Protein AF-A0A9D6WU35-F1 (afdb_monomer)

Radius of gyration: 23.77 Å; Cα contacts (8 Å, |Δi|>4): 483; chains: 1; bounding box: 67×70×57 Å

Nearest PDB structures (foldseek):
  4o6g-assembly1_A  TM=2.630E-01  e=1.517E+00  Mycobacterium tuberculosis
  7lt2-assembly1_A  TM=1.635E-01  e=9.044E+00  Tribolium castaneum

Secondary structure (DSSP, 8-state):
-PPPPPP--PBPTTT-PBPEEEEEEBTTSSEEEEEEETTTTEEEEETTHHHHB-HHHHHHHHHHHHTTTTSPP-S---SSPBPTTT-PBPEEEEEEETTEEEEEEE-TTSSEEEEEHHHHHHHTT-EEEPPHHHHHHHHHTTPPEEPTTT--EE-TTGGGT-SB-TTT--B-EEE-HHHHHHHHHHS-GGGPPPPPP--PPP-EE-TTT--EE-TTT-SB-TTT-PBP--SSSGGGHHHHHHHHHHHHHHHHSPPPPP---PPPPPGGGSHHHHHHHHT---

pLDDT: mean 83.95, std 11.59, range [32.84, 95.88]

Solvent-accessible surface area (backbone atoms only — not comparable to full-atom values): 16068 Å² total; per-residue (Å²): 134,82,76,77,79,79,78,84,74,38,40,34,58,72,75,58,48,73,27,48,75,40,84,30,41,19,24,83,72,48,75,33,67,34,37,34,29,75,62,56,42,35,38,42,28,44,69,69,35,77,80,36,49,12,22,65,19,48,44,56,47,52,52,56,66,27,53,66,53,85,48,71,47,44,74,78,79,61,98,70,42,36,30,64,84,78,58,47,68,41,42,81,43,68,46,80,36,95,83,45,75,42,66,39,32,32,31,87,88,58,65,28,37,46,27,31,56,39,35,57,37,32,74,73,51,26,42,37,75,62,49,73,71,54,36,49,50,35,40,77,66,69,51,71,34,34,37,47,51,48,34,39,74,49,53,60,81,57,41,65,78,48,67,40,37,92,87,76,65,39,60,46,49,31,49,35,48,33,50,42,53,51,52,44,47,71,31,13,66,59,68,40,78,56,61,80,76,93,74,76,71,55,85,37,64,35,92,85,80,56,52,75,41,38,50,60,79,39,66,44,38,93,88,78,62,48,72,60,74,39,52,39,66,56,66,40,49,69,61,45,55,51,50,49,51,52,53,52,51,38,64,77,52,64,68,76,76,75,71,74,75,74,74,80,84,50,76,72,72,36,71,64,44,50,49,54,48,70,76,53,74,133

Sequence (282 aa):
MSAPPAEDVRACPQCRASMAQLRLRAHNGRTVLVDHCAACRLAWFDMLESVQLAGLGWVELLREMSRDETLPPGASRPAALGCPVCAAPLKTVHNRTRWGRFPMQECPAGHGHLHSDAGLLAERGLVRPLLPPERSALRSQRRVLHCLGCGAAVEAETRAEAEACAWCATPLLVVDLPRLGHALRQRGVAGEPMPPADGVPLRWPCHACGATLDPTRSAACPQCGAGILAPSLGDLKPLLDAAEHELRAAANHPPRPKRAALPPRTWRDTHLARLLRWLRPE

Structure (mmCIF, N/CA/C/O backbone):
data_AF-A0A9D6WU35-F1
#
_entry.id   AF-A0A9D6WU35-F1
#
loop_
_atom_site.group_PDB
_atom_site.id
_atom_site.type_symbol
_atom_site.label_atom_id
_atom_site.label_alt_id
_atom_site.label_comp_id
_atom_site.label_asym_id
_atom_site.label_entity_id
_atom_site.label_seq_id
_atom_site.pdbx_PDB_ins_code
_atom_site.Cartn_x
_atom_site.Cartn_y
_atom_site.Cartn_z
_atom_site.occupancy
_atom_site.B_iso_or_equiv
_atom_site.auth_seq_id
_atom_site.auth_comp_id
_atom_site.auth_asym_id
_atom_site.auth_atom_id
_atom_site.pdbx_PDB_model_num
ATOM 1 N N . MET A 1 1 ? -14.593 -16.538 -34.144 1.00 36.78 1 MET A N 1
ATOM 2 C CA . MET A 1 1 ? -14.322 -16.226 -32.725 1.00 36.78 1 MET A CA 1
ATOM 3 C C . MET A 1 1 ? -12.816 -16.113 -32.583 1.00 36.78 1 MET A C 1
ATOM 5 O O . MET A 1 1 ? -12.149 -17.134 -32.514 1.00 36.78 1 MET A O 1
ATOM 9 N N . SER A 1 2 ? -12.275 -14.902 -32.706 1.00 33.00 2 SER A N 1
ATOM 10 C CA . SER A 1 2 ? -10.828 -14.682 -32.632 1.00 33.00 2 SER A CA 1
ATOM 11 C C . SER A 1 2 ? -10.358 -14.903 -31.198 1.00 33.00 2 SER A C 1
ATOM 13 O O . SER A 1 2 ? -10.975 -14.380 -30.270 1.00 33.00 2 SER A O 1
ATOM 15 N N . ALA A 1 3 ? -9.304 -15.700 -31.028 1.00 32.84 3 ALA A N 1
ATOM 16 C CA . ALA A 1 3 ? -8.63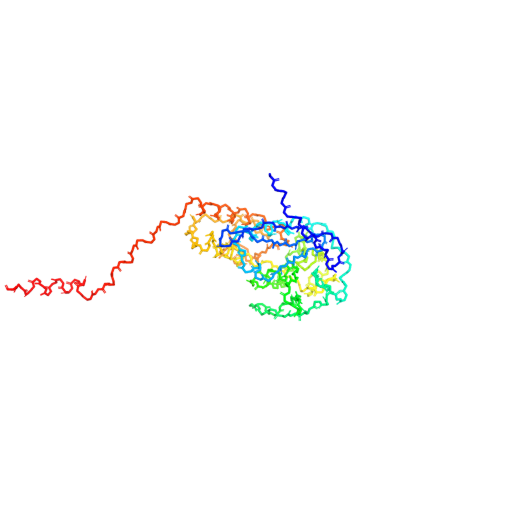1 -15.867 -29.748 1.00 32.84 3 ALA A CA 1
ATOM 17 C C . ALA A 1 3 ? -8.206 -14.489 -29.201 1.00 32.84 3 ALA A C 1
ATOM 19 O O . ALA A 1 3 ? -7.823 -13.624 -29.998 1.00 32.84 3 ALA A O 1
ATOM 20 N N . PRO A 1 4 ? -8.291 -14.251 -27.878 1.00 42.72 4 PRO A N 1
ATOM 21 C CA . PRO A 1 4 ? -7.722 -13.042 -27.295 1.00 42.72 4 PRO A CA 1
ATOM 22 C C . PRO A 1 4 ? -6.222 -12.975 -27.643 1.00 42.72 4 PRO A C 1
ATOM 24 O O . PRO A 1 4 ? -5.584 -14.027 -27.738 1.00 42.72 4 PRO A O 1
ATOM 27 N N . PRO A 1 5 ? -5.656 -11.777 -27.888 1.00 44.16 5 PRO A N 1
ATOM 28 C CA . PRO A 1 5 ? -4.226 -11.646 -28.149 1.00 44.16 5 PRO A CA 1
ATOM 29 C C . PRO A 1 5 ? -3.448 -12.264 -26.983 1.00 44.16 5 PRO A C 1
ATOM 31 O O . PRO A 1 5 ? -3.831 -12.077 -25.829 1.00 44.16 5 PRO A O 1
ATOM 34 N N . ALA A 1 6 ? -2.403 -13.033 -27.302 1.00 49.81 6 ALA A N 1
ATOM 35 C CA . ALA A 1 6 ? -1.550 -13.674 -26.311 1.00 49.81 6 ALA A CA 1
ATOM 36 C C . ALA A 1 6 ? -1.060 -12.620 -25.309 1.00 49.81 6 ALA A C 1
ATOM 38 O O . ALA A 1 6 ? -0.473 -11.614 -25.708 1.00 49.81 6 ALA A O 1
ATOM 39 N N . GLU A 1 7 ? -1.366 -12.826 -24.028 1.00 59.56 7 GLU A N 1
ATOM 40 C CA . GLU A 1 7 ? -0.874 -11.979 -22.947 1.00 59.56 7 GLU A CA 1
ATOM 41 C C . GLU A 1 7 ? 0.658 -12.016 -22.985 1.00 59.56 7 GLU A C 1
ATOM 43 O O . GLU A 1 7 ? 1.260 -13.089 -22.946 1.00 59.56 7 GLU A O 1
ATOM 48 N N . ASP A 1 8 ? 1.290 -10.852 -23.131 1.00 74.44 8 ASP A N 1
ATOM 49 C CA . ASP A 1 8 ? 2.746 -10.733 -23.157 1.00 74.44 8 ASP A CA 1
ATOM 50 C C . ASP A 1 8 ? 3.263 -10.929 -21.725 1.00 74.44 8 ASP A C 1
ATOM 52 O O . ASP A 1 8 ? 3.334 -9.994 -20.925 1.00 74.44 8 ASP A O 1
ATOM 56 N N . VAL A 1 9 ? 3.487 -12.192 -21.352 1.00 85.81 9 VAL A N 1
ATOM 57 C CA . VAL A 1 9 ? 3.826 -12.585 -19.982 1.00 85.81 9 VAL A CA 1
ATOM 58 C C . VAL A 1 9 ? 5.213 -12.059 -19.629 1.00 85.81 9 VAL A C 1
ATOM 60 O O . VAL A 1 9 ? 6.238 -12.571 -20.082 1.00 85.81 9 VAL A O 1
ATOM 63 N N . ARG A 1 10 ? 5.255 -11.056 -18.754 1.00 93.06 10 ARG A N 1
ATOM 64 C CA . ARG A 1 10 ? 6.503 -10.449 -18.281 1.00 93.06 10 ARG A CA 1
ATOM 65 C C . ARG A 1 10 ? 7.116 -11.258 -17.143 1.00 93.06 10 ARG A C 1
ATOM 67 O O . ARG A 1 10 ? 6.426 -11.692 -16.223 1.00 93.06 10 ARG A O 1
ATOM 74 N N . ALA A 1 11 ? 8.437 -11.414 -17.166 1.00 94.25 11 ALA A N 1
ATOM 75 C CA . ALA A 1 11 ? 9.181 -12.017 -16.064 1.00 94.25 11 ALA A CA 1
ATOM 76 C C . ALA A 1 11 ? 9.470 -10.979 -14.968 1.00 94.25 11 ALA A C 1
ATOM 78 O O . ALA A 1 11 ? 9.913 -9.863 -15.248 1.00 94.25 11 ALA A O 1
ATOM 79 N N . CYS A 1 12 ? 9.280 -11.364 -13.707 1.00 93.62 12 CYS A N 1
ATOM 80 C CA . CYS A 1 12 ? 9.599 -10.532 -12.556 1.00 93.62 12 CYS A CA 1
ATOM 81 C C . CYS A 1 12 ? 11.098 -10.178 -12.550 1.00 93.62 12 CYS A C 1
ATOM 83 O O . CYS A 1 12 ? 11.939 -11.085 -12.564 1.00 93.62 12 CYS A O 1
ATOM 85 N N . PRO A 1 13 ? 11.475 -8.889 -12.455 1.00 92.69 13 PRO A N 1
ATOM 86 C CA . PRO A 1 13 ? 12.878 -8.476 -12.405 1.00 92.69 13 PRO A CA 1
ATOM 87 C C . PRO A 1 13 ? 13.682 -9.059 -11.238 1.00 92.69 13 PRO A C 1
ATOM 89 O O . PRO A 1 13 ? 14.908 -9.099 -11.312 1.00 92.69 13 PRO A O 1
ATOM 92 N N . GLN A 1 14 ? 13.007 -9.489 -10.166 1.00 90.94 14 GLN A N 1
ATOM 93 C CA . GLN A 1 14 ? 13.639 -10.010 -8.955 1.00 90.94 14 GLN A CA 1
ATOM 94 C C . GLN A 1 14 ? 13.737 -11.540 -8.943 1.00 90.94 14 GLN A C 1
ATOM 96 O O . GLN A 1 14 ? 14.831 -12.065 -8.763 1.00 90.94 14 GLN A O 1
ATOM 101 N N . CYS A 1 15 ? 12.632 -12.265 -9.145 1.00 90.88 15 CYS A N 1
ATOM 102 C CA . CYS A 1 15 ? 12.624 -13.734 -9.061 1.00 90.88 15 CYS A CA 1
ATOM 103 C C . CYS A 1 15 ? 12.560 -14.455 -10.413 1.00 90.88 15 CYS A C 1
ATOM 105 O O . CYS A 1 15 ? 12.607 -15.680 -10.436 1.00 90.88 15 CYS A O 1
ATOM 107 N N . ARG A 1 16 ? 12.433 -13.725 -11.529 1.00 91.44 16 ARG A N 1
ATOM 108 C CA . ARG A 1 16 ? 12.268 -14.255 -12.898 1.00 91.44 16 ARG A CA 1
ATOM 109 C C . ARG A 1 16 ? 11.002 -15.081 -13.154 1.00 91.44 16 ARG A C 1
ATOM 111 O O . ARG A 1 16 ? 10.774 -15.454 -14.299 1.00 91.44 16 ARG A O 1
ATOM 118 N N . ALA A 1 17 ? 10.163 -15.322 -12.146 1.00 91.50 17 ALA A N 1
ATOM 119 C CA . ALA A 1 17 ? 8.856 -15.941 -12.340 1.00 91.50 17 ALA A CA 1
ATOM 120 C C . ALA A 1 17 ? 7.944 -15.048 -13.194 1.00 91.50 17 ALA A C 1
ATOM 122 O O . ALA A 1 17 ? 8.084 -13.823 -13.191 1.00 91.50 17 ALA A O 1
ATOM 123 N N . SER A 1 18 ? 6.999 -15.660 -13.901 1.00 94.06 18 SER A N 1
ATOM 124 C CA . SER A 1 18 ? 5.957 -14.948 -14.639 1.00 94.06 18 SER A CA 1
ATOM 125 C C . SER A 1 18 ? 5.126 -14.068 -13.705 1.00 94.06 18 SER A C 1
ATOM 127 O O . SER A 1 18 ? 4.688 -14.518 -12.646 1.00 94.06 18 SER A O 1
ATOM 129 N N . MET A 1 19 ? 4.914 -12.814 -14.094 1.00 94.38 19 MET A N 1
ATOM 130 C CA . MET A 1 19 ? 4.022 -11.896 -13.392 1.00 94.38 19 MET A CA 1
ATOM 131 C C . MET A 1 19 ? 2.582 -12.105 -13.862 1.00 94.38 19 MET A C 1
ATOM 133 O O . MET A 1 19 ? 2.334 -12.327 -15.046 1.00 94.38 19 MET A O 1
ATOM 137 N N . ALA A 1 20 ? 1.636 -12.035 -12.929 1.00 94.00 20 ALA A N 1
ATOM 138 C CA . ALA A 1 20 ? 0.217 -12.101 -13.238 1.00 94.00 20 ALA A CA 1
ATOM 139 C C . ALA A 1 20 ? -0.252 -10.754 -13.794 1.00 94.00 20 ALA A C 1
ATOM 141 O O . ALA A 1 20 ? -0.020 -9.720 -13.168 1.00 94.00 20 ALA A O 1
ATOM 142 N N . GLN A 1 21 ? -0.945 -10.762 -14.931 1.00 94.50 21 GLN A N 1
ATOM 143 C CA . GLN A 1 21 ? -1.524 -9.550 -15.497 1.00 94.50 21 GLN A CA 1
ATOM 144 C C . GLN A 1 21 ? -2.892 -9.267 -14.865 1.00 94.50 21 GLN A C 1
ATOM 146 O O . GLN A 1 21 ? -3.888 -9.944 -15.119 1.00 94.50 21 GLN A O 1
ATOM 151 N N . LEU A 1 22 ? -2.950 -8.236 -14.030 1.00 95.00 22 LEU A N 1
ATOM 152 C CA . LEU A 1 22 ? -4.166 -7.780 -13.375 1.00 95.00 22 LEU A CA 1
ATOM 153 C C . LEU A 1 22 ? -4.951 -6.868 -14.311 1.00 95.00 22 LEU A C 1
ATOM 155 O O . LEU A 1 22 ? -4.443 -5.859 -14.794 1.00 95.00 22 LEU A O 1
ATOM 159 N N . ARG A 1 23 ? -6.224 -7.197 -14.531 1.00 95.12 23 ARG A N 1
ATOM 160 C CA . ARG A 1 23 ? -7.154 -6.390 -15.328 1.00 95.12 23 ARG A CA 1
ATOM 161 C C . ARG A 1 23 ? -7.955 -5.486 -14.401 1.00 95.12 23 ARG A C 1
ATOM 163 O O . ARG A 1 23 ? -8.976 -5.901 -13.861 1.00 95.12 23 ARG A O 1
ATOM 170 N N . LEU A 1 24 ? -7.484 -4.260 -14.218 1.00 94.38 24 LEU A N 1
ATOM 171 C CA . LEU A 1 24 ? -8.011 -3.318 -13.234 1.00 94.38 24 LEU A CA 1
ATOM 172 C C . LEU A 1 24 ? -8.858 -2.228 -13.886 1.00 94.38 24 LEU A C 1
ATOM 174 O O . LEU A 1 24 ? -8.669 -1.856 -15.046 1.00 94.38 24 LEU A O 1
ATOM 178 N N . ARG A 1 25 ? -9.806 -1.674 -13.132 1.00 91.62 25 ARG A N 1
ATOM 179 C CA . ARG A 1 25 ? -10.677 -0.597 -13.629 1.00 91.62 25 ARG A CA 1
ATOM 180 C C . ARG A 1 25 ? -9.936 0.734 -13.735 1.00 91.62 25 ARG A C 1
ATOM 182 O O . ARG A 1 25 ? -9.360 1.213 -12.756 1.00 91.62 25 ARG A O 1
ATOM 189 N N . ALA A 1 26 ? -10.043 1.382 -14.891 1.00 89.75 26 ALA A N 1
ATOM 190 C CA . ALA A 1 26 ? -9.564 2.740 -15.107 1.00 89.75 26 ALA A CA 1
ATOM 191 C C . ALA A 1 26 ? -10.680 3.784 -14.918 1.00 89.75 26 ALA A C 1
ATOM 193 O O . ALA A 1 26 ? -11.871 3.498 -15.061 1.00 89.75 26 ALA A O 1
ATOM 194 N N . HIS A 1 27 ? -10.298 5.028 -14.622 1.00 84.56 27 HIS A N 1
ATOM 195 C CA . HIS A 1 27 ? -11.231 6.147 -14.431 1.00 84.56 27 HIS A CA 1
ATOM 196 C C . HIS A 1 27 ? -11.877 6.634 -15.733 1.00 84.56 27 HIS A C 1
ATOM 198 O O . HIS A 1 27 ? -12.757 7.473 -15.689 1.00 84.56 27 HIS A O 1
ATOM 204 N N . ASN A 1 28 ? -11.474 6.132 -16.895 1.00 83.12 28 ASN A N 1
ATOM 205 C CA . ASN A 1 28 ? -12.094 6.442 -18.187 1.00 83.12 28 ASN A CA 1
ATOM 206 C C . ASN A 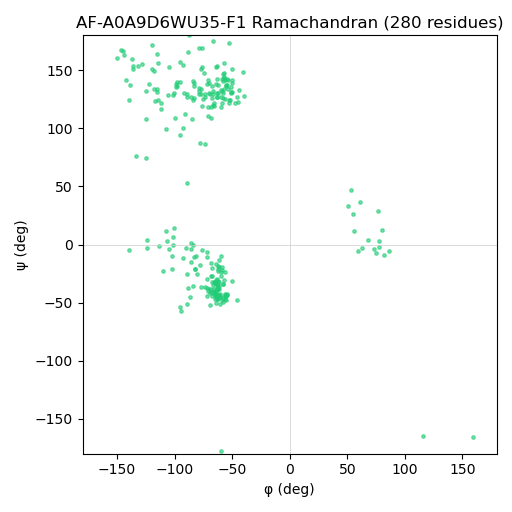1 28 ? -13.049 5.325 -18.659 1.00 83.12 28 ASN A C 1
ATOM 208 O O . ASN A 1 28 ? -13.399 5.266 -19.835 1.00 83.12 28 ASN A O 1
ATOM 212 N N . GLY A 1 29 ? -13.418 4.396 -17.767 1.00 80.94 29 GLY A N 1
ATOM 213 C CA . GLY A 1 29 ? -14.274 3.247 -18.079 1.00 80.94 29 GLY A CA 1
ATOM 214 C C . GLY A 1 29 ? -13.566 2.101 -18.811 1.00 80.94 29 GLY A C 1
ATOM 215 O O . GLY A 1 29 ? -14.187 1.071 -19.062 1.00 80.94 29 GLY A O 1
ATOM 216 N N . ARG A 1 30 ? -12.275 2.247 -19.137 1.00 88.19 30 ARG A N 1
ATOM 217 C CA . ARG A 1 30 ? -11.459 1.188 -19.744 1.00 88.19 30 ARG A CA 1
ATOM 218 C C . ARG A 1 30 ? -10.827 0.292 -18.674 1.00 88.19 30 ARG A C 1
ATOM 220 O O . ARG A 1 30 ? -10.997 0.488 -17.470 1.00 88.19 30 ARG A O 1
ATOM 227 N N . THR A 1 31 ? -10.073 -0.695 -19.139 1.00 90.81 31 THR A N 1
ATOM 228 C CA . THR A 1 31 ? -9.207 -1.535 -18.311 1.00 90.81 31 THR A CA 1
ATOM 229 C C . THR A 1 31 ? -7.773 -1.023 -18.387 1.00 90.81 31 THR A C 1
ATOM 231 O O . THR A 1 31 ? -7.293 -0.707 -19.475 1.00 90.81 31 THR A O 1
ATOM 234 N N . VAL A 1 32 ? -7.110 -0.973 -17.237 1.00 91.94 32 VAL A N 1
ATOM 235 C CA . VAL A 1 32 ? -5.657 -0.867 -17.095 1.00 91.94 32 VAL A CA 1
ATOM 236 C C . VAL A 1 32 ? -5.112 -2.263 -16.820 1.00 91.94 32 VAL A C 1
ATOM 238 O O . VAL A 1 32 ? -5.721 -3.020 -16.061 1.00 91.94 32 VAL A O 1
ATOM 241 N N . LEU A 1 33 ? -3.997 -2.607 -17.455 1.00 93.56 33 LEU A N 1
ATOM 242 C CA . LEU A 1 33 ? -3.270 -3.836 -17.174 1.00 93.56 33 LEU A CA 1
ATOM 243 C C . LEU A 1 33 ? -2.165 -3.495 -16.175 1.00 93.56 33 LEU A C 1
ATOM 245 O O . LEU A 1 33 ? -1.603 -2.414 -16.234 1.00 93.56 33 LEU A O 1
ATOM 249 N N . VAL A 1 34 ? -1.918 -4.351 -15.192 1.00 95.00 34 VAL A N 1
ATOM 250 C CA . VAL A 1 34 ? -0.804 -4.178 -14.249 1.00 95.00 34 VAL A CA 1
ATOM 251 C C . VAL A 1 34 ? -0.196 -5.538 -14.018 1.00 95.00 34 VAL A C 1
ATOM 253 O O . VAL A 1 34 ? -0.903 -6.449 -13.596 1.00 95.00 34 VAL A O 1
ATOM 256 N N . ASP A 1 35 ? 1.100 -5.691 -14.252 1.00 95.81 35 ASP A N 1
ATOM 257 C CA . ASP A 1 35 ? 1.761 -6.959 -13.967 1.00 95.81 35 ASP A CA 1
ATOM 258 C C . ASP A 1 35 ? 2.199 -6.998 -12.510 1.00 95.81 35 ASP A C 1
ATOM 260 O O . ASP A 1 35 ? 2.898 -6.107 -12.025 1.00 95.81 35 ASP A O 1
ATOM 264 N N . HIS A 1 36 ? 1.797 -8.044 -11.804 1.00 94.31 36 HIS A N 1
ATOM 265 C CA . HIS A 1 36 ? 2.052 -8.208 -10.385 1.00 94.31 36 HIS A CA 1
ATOM 266 C C . HIS A 1 36 ? 2.758 -9.533 -10.108 1.00 94.31 36 HIS A C 1
ATOM 268 O O . HIS A 1 36 ? 2.351 -10.601 -10.566 1.00 94.31 36 HIS A O 1
ATOM 274 N N . CYS A 1 37 ? 3.822 -9.473 -9.314 1.00 92.50 37 CYS A N 1
ATOM 275 C CA . CYS A 1 37 ? 4.498 -10.643 -8.779 1.00 92.50 37 CYS A CA 1
ATOM 276 C C . CYS A 1 37 ? 4.192 -10.770 -7.285 1.00 92.50 37 CYS A C 1
ATOM 278 O O . CYS A 1 37 ? 4.887 -10.153 -6.477 1.00 92.50 37 CYS A O 1
ATOM 280 N N . ALA A 1 38 ? 3.243 -11.629 -6.906 1.00 88.56 38 ALA A N 1
ATOM 281 C CA . ALA A 1 38 ? 2.873 -11.840 -5.500 1.00 88.56 38 ALA A CA 1
ATOM 282 C C . ALA A 1 38 ? 4.072 -12.248 -4.620 1.00 88.56 38 ALA A C 1
ATOM 284 O O . ALA A 1 38 ? 4.294 -11.667 -3.562 1.00 88.56 38 ALA A O 1
ATOM 285 N N . ALA A 1 39 ? 4.931 -13.154 -5.106 1.00 86.81 39 ALA A N 1
ATOM 286 C CA . ALA A 1 39 ? 6.100 -13.634 -4.358 1.00 86.81 39 ALA A CA 1
ATOM 287 C C . ALA A 1 39 ? 7.138 -12.540 -4.029 1.00 86.81 39 ALA A C 1
ATOM 289 O O . ALA A 1 39 ? 7.831 -12.616 -3.017 1.00 86.81 39 ALA A O 1
ATOM 290 N N . CYS A 1 40 ? 7.273 -11.527 -4.891 1.00 87.88 40 CYS A N 1
ATOM 291 C CA . CYS A 1 40 ? 8.199 -10.410 -4.675 1.00 87.88 40 CYS A CA 1
ATOM 292 C C . CYS A 1 40 ? 7.494 -9.141 -4.193 1.00 87.88 40 CYS A C 1
ATOM 294 O O . CYS A 1 40 ? 8.184 -8.196 -3.817 1.00 87.88 40 CYS A O 1
ATOM 296 N N . ARG A 1 41 ? 6.155 -9.118 -4.210 1.00 89.50 41 ARG A N 1
ATOM 297 C CA . ARG A 1 41 ? 5.320 -7.950 -3.903 1.00 89.50 41 ARG A CA 1
ATOM 298 C C . ARG A 1 41 ? 5.723 -6.735 -4.736 1.00 89.50 41 ARG A C 1
ATOM 300 O O . ARG A 1 41 ? 5.976 -5.640 -4.234 1.00 89.50 41 ARG A O 1
ATOM 307 N N . LEU A 1 42 ? 5.880 -6.994 -6.032 1.00 91.44 42 LEU A N 1
ATOM 308 C CA . LEU A 1 42 ? 6.279 -6.009 -7.026 1.00 91.44 42 LEU A CA 1
ATOM 309 C C . LEU A 1 42 ? 5.172 -5.852 -8.059 1.00 91.44 42 LEU A C 1
ATOM 311 O O . LEU A 1 42 ? 4.671 -6.847 -8.582 1.00 91.44 42 LEU A O 1
ATOM 315 N N . ALA A 1 43 ? 4.849 -4.606 -8.378 1.00 93.94 43 ALA A N 1
ATOM 316 C CA . ALA A 1 43 ? 3.950 -4.238 -9.457 1.00 93.94 43 ALA A CA 1
ATOM 317 C C . ALA A 1 43 ? 4.721 -3.455 -10.525 1.00 93.94 43 ALA A C 1
ATOM 319 O O . ALA A 1 43 ? 5.452 -2.509 -10.211 1.00 93.94 43 ALA A O 1
ATOM 320 N N . TRP A 1 44 ? 4.556 -3.852 -11.780 1.00 95.75 44 TRP A N 1
ATOM 321 C CA . TRP A 1 44 ? 5.020 -3.113 -12.943 1.00 95.75 44 TRP A CA 1
ATOM 322 C C . TRP A 1 44 ? 3.845 -2.364 -13.570 1.00 95.75 44 TRP A C 1
ATOM 324 O O . TRP A 1 44 ? 2.798 -2.949 -13.836 1.00 95.75 44 TRP A O 1
ATOM 334 N N . PHE A 1 45 ? 4.045 -1.070 -13.797 1.00 94.69 45 PHE A N 1
ATOM 335 C CA . PHE A 1 45 ? 3.115 -0.205 -14.512 1.00 94.69 45 PHE A CA 1
ATOM 336 C C . PHE A 1 45 ? 3.798 0.305 -15.769 1.00 94.69 45 PHE A C 1
ATOM 338 O O . PHE A 1 45 ? 4.828 0.983 -15.666 1.00 94.69 45 PHE A O 1
ATOM 345 N N . ASP A 1 46 ? 3.198 0.065 -16.926 1.00 91.94 46 ASP A N 1
ATOM 346 C CA . ASP A 1 46 ? 3.584 0.731 -18.158 1.00 91.94 46 ASP A CA 1
ATOM 347 C C . ASP A 1 46 ? 3.274 2.232 -18.093 1.00 91.94 46 ASP A C 1
ATOM 349 O O . ASP A 1 46 ? 2.710 2.779 -17.131 1.00 91.94 46 ASP A O 1
ATOM 353 N N . MET A 1 47 ? 3.691 2.938 -19.140 1.00 84.62 47 MET A N 1
ATOM 354 C CA . MET A 1 47 ? 3.498 4.374 -19.256 1.00 84.62 47 MET A CA 1
ATOM 355 C C . MET A 1 47 ? 2.020 4.758 -19.041 1.00 84.62 47 MET A C 1
ATOM 357 O O . MET A 1 47 ? 1.123 4.300 -19.743 1.00 84.62 47 MET A O 1
ATOM 361 N N . LEU A 1 48 ? 1.778 5.653 -18.076 1.00 80.94 48 LEU A N 1
ATOM 362 C CA . LEU A 1 48 ? 0.463 6.198 -17.703 1.00 80.94 48 LEU A CA 1
ATOM 363 C C . LEU A 1 48 ? -0.536 5.219 -17.059 1.00 80.94 48 LEU A C 1
ATOM 365 O O . LEU A 1 48 ? -1.663 5.632 -16.779 1.00 80.94 48 LEU A O 1
ATOM 369 N N . GLU A 1 49 ? -0.192 3.962 -16.784 1.00 85.25 49 GLU A N 1
ATOM 370 C CA . GLU A 1 49 ? -1.161 3.018 -16.199 1.00 85.25 49 GLU A CA 1
ATOM 371 C C . GLU A 1 49 ? -1.492 3.353 -14.739 1.00 85.25 49 GLU A C 1
ATOM 373 O O . GLU A 1 49 ? -2.657 3.338 -14.332 1.00 85.25 49 GLU A O 1
ATOM 378 N N . SER A 1 50 ? -0.489 3.759 -13.954 1.00 82.00 50 SER A N 1
ATOM 379 C CA . SER A 1 50 ? -0.671 4.065 -12.529 1.00 82.00 50 SER A CA 1
ATOM 380 C C . SER A 1 50 ? -1.646 5.233 -12.300 1.00 82.00 50 SER A C 1
ATOM 382 O O . SER A 1 50 ? -2.448 5.220 -11.358 1.00 82.00 50 SER A O 1
ATOM 384 N N . VAL A 1 51 ? -1.620 6.245 -13.174 1.00 84.12 51 VAL A N 1
ATOM 385 C CA . VAL A 1 51 ? -2.508 7.421 -13.105 1.00 84.12 51 VAL A CA 1
ATOM 386 C C . VAL A 1 51 ? -3.912 7.128 -13.630 1.00 84.12 51 VAL A C 1
ATOM 388 O O . VAL A 1 51 ? -4.850 7.862 -13.326 1.00 84.12 51 VAL A O 1
ATOM 391 N N . GLN A 1 52 ? -4.081 6.044 -14.388 1.00 87.38 52 GLN A N 1
ATOM 392 C CA . GLN A 1 52 ? -5.360 5.663 -14.971 1.00 87.38 52 GLN A CA 1
ATOM 393 C C . GLN A 1 52 ? -6.277 4.905 -14.006 1.00 87.38 52 GLN A C 1
ATOM 395 O O . GLN A 1 52 ? -7.490 4.939 -14.200 1.00 87.38 52 GLN A O 1
ATOM 400 N N . LEU A 1 53 ? -5.754 4.289 -12.943 1.00 89.81 53 LEU A N 1
ATOM 401 C CA . LEU A 1 53 ? -6.555 3.513 -11.988 1.00 89.81 53 LEU A CA 1
ATOM 402 C C . LEU A 1 53 ? -7.705 4.315 -11.347 1.00 89.81 53 LEU A C 1
ATOM 404 O O . LEU A 1 53 ? -7.488 5.345 -10.701 1.00 89.81 53 LEU A O 1
ATOM 408 N N . ALA A 1 54 ? -8.926 3.785 -11.461 1.00 89.44 54 ALA A N 1
ATOM 409 C CA . ALA A 1 54 ? -10.091 4.236 -10.700 1.00 89.44 54 ALA A CA 1
ATOM 410 C C . ALA A 1 54 ? -10.041 3.730 -9.251 1.00 89.44 54 ALA A C 1
ATOM 412 O O . ALA A 1 54 ? -9.264 2.841 -8.912 1.00 89.44 54 ALA A O 1
ATOM 413 N N . GLY A 1 55 ? -10.921 4.247 -8.394 1.00 89.62 55 GLY A N 1
ATOM 414 C CA . GLY A 1 55 ? -11.052 3.843 -6.993 1.00 89.62 55 GLY A CA 1
ATOM 415 C C . GLY A 1 55 ? -11.312 2.346 -6.838 1.00 89.62 55 GLY A C 1
ATOM 416 O O . GLY A 1 55 ? -10.650 1.701 -6.033 1.00 89.62 55 GLY A O 1
ATOM 417 N N . LEU A 1 56 ? -12.187 1.761 -7.668 1.00 90.75 56 LEU A N 1
ATOM 418 C CA . LEU A 1 56 ? -12.397 0.307 -7.667 1.00 90.75 56 LEU A CA 1
ATOM 419 C C . LEU A 1 56 ? -11.154 -0.458 -8.138 1.00 90.75 56 LEU A C 1
ATOM 421 O O . LEU A 1 56 ? -10.823 -1.466 -7.530 1.00 90.75 56 LEU A O 1
ATOM 425 N N . GLY A 1 57 ? -10.429 0.047 -9.142 1.00 92.94 57 GLY A N 1
ATOM 426 C CA . GLY A 1 57 ? -9.160 -0.550 -9.577 1.00 92.94 57 GLY A CA 1
ATOM 427 C C . GLY A 1 57 ? -8.090 -0.508 -8.480 1.00 92.94 57 GLY A C 1
ATOM 428 O O . GLY A 1 57 ? -7.330 -1.456 -8.319 1.00 92.94 57 GLY A O 1
ATOM 429 N N . TRP A 1 58 ? -8.078 0.551 -7.664 1.00 92.88 58 TRP A N 1
ATOM 430 C CA . TRP A 1 58 ? -7.248 0.641 -6.460 1.00 92.88 58 TRP A CA 1
ATOM 431 C C . TRP A 1 58 ? -7.636 -0.382 -5.397 1.00 92.88 58 TRP A C 1
ATOM 433 O O . TRP A 1 58 ? -6.755 -0.999 -4.807 1.00 92.88 58 TRP A O 1
ATOM 443 N N . VAL A 1 59 ? -8.933 -0.569 -5.143 1.00 94.31 59 VAL A N 1
ATOM 444 C CA . VAL A 1 59 ? -9.396 -1.593 -4.198 1.00 94.31 59 VAL A CA 1
ATOM 445 C C . VAL A 1 59 ? -9.014 -2.990 -4.687 1.00 94.31 59 VAL A C 1
ATOM 447 O O . VAL A 1 59 ? -8.467 -3.770 -3.913 1.00 94.31 59 VAL A O 1
ATOM 450 N N . GLU A 1 60 ? -9.255 -3.287 -5.965 1.00 95.12 60 GLU A N 1
ATOM 451 C CA . GLU A 1 60 ? -8.889 -4.553 -6.610 1.00 95.12 60 GLU A CA 1
ATOM 452 C C . GLU A 1 60 ? -7.379 -4.824 -6.477 1.00 95.12 60 GLU A C 1
ATOM 454 O O . GLU A 1 60 ? -6.989 -5.900 -6.026 1.00 95.12 60 GLU A O 1
ATOM 459 N N . LEU A 1 61 ? -6.535 -3.825 -6.757 1.00 94.62 61 LEU A N 1
ATOM 460 C CA . LEU A 1 61 ? -5.082 -3.934 -6.620 1.00 94.62 61 LEU A CA 1
ATOM 461 C C . LEU A 1 61 ? -4.631 -4.143 -5.169 1.00 94.62 61 LEU A C 1
ATOM 463 O O . LEU A 1 61 ? -3.831 -5.032 -4.905 1.00 94.62 61 LEU A O 1
ATOM 467 N N . LEU A 1 62 ? -5.151 -3.370 -4.210 1.00 94.50 62 LEU A N 1
ATOM 468 C CA . LEU A 1 62 ? -4.772 -3.512 -2.797 1.00 94.50 62 LEU A CA 1
ATOM 469 C C . LEU A 1 62 ? -5.203 -4.858 -2.207 1.00 94.50 62 LEU A C 1
ATOM 471 O O . LEU A 1 62 ? -4.516 -5.385 -1.334 1.00 94.50 62 LEU A O 1
ATOM 475 N N . ARG A 1 63 ? -6.323 -5.423 -2.678 1.00 94.19 63 ARG A N 1
ATOM 476 C CA . ARG A 1 63 ? -6.730 -6.791 -2.329 1.00 94.19 63 ARG A CA 1
ATOM 477 C C . ARG A 1 63 ? -5.774 -7.823 -2.899 1.00 94.19 63 ARG A C 1
ATOM 479 O O . ARG A 1 63 ? -5.466 -8.789 -2.217 1.00 94.19 63 ARG A O 1
ATOM 486 N N . GLU A 1 64 ? -5.324 -7.631 -4.133 1.00 93.12 64 GLU A N 1
ATOM 487 C CA . GLU A 1 64 ? -4.356 -8.537 -4.739 1.00 93.12 64 GLU A CA 1
ATOM 488 C C . GLU A 1 64 ? -3.008 -8.477 -4.021 1.00 93.12 64 GLU A C 1
ATOM 490 O O . GLU A 1 64 ? -2.435 -9.509 -3.701 1.00 93.12 64 GLU A O 1
ATOM 495 N N . MET A 1 65 ? -2.544 -7.280 -3.665 1.00 90.50 65 MET A N 1
ATOM 496 C CA . MET A 1 65 ? -1.324 -7.117 -2.876 1.00 90.50 65 MET A CA 1
ATOM 497 C C . MET A 1 65 ? -1.462 -7.753 -1.486 1.00 90.50 65 MET A C 1
ATOM 499 O O . MET A 1 65 ? -0.488 -8.266 -0.949 1.00 90.50 65 MET A O 1
ATOM 503 N N . SER A 1 66 ? -2.645 -7.736 -0.867 1.00 88.69 66 SER A N 1
ATOM 504 C CA . SER A 1 66 ? -2.836 -8.334 0.461 1.00 88.69 66 SER A CA 1
ATOM 505 C C . SER A 1 66 ? -3.081 -9.846 0.452 1.00 88.69 66 SER A C 1
ATOM 507 O O . SER A 1 66 ? -3.003 -10.474 1.511 1.00 88.69 66 SER A O 1
ATOM 509 N N . ARG A 1 67 ? -3.328 -10.457 -0.717 1.00 80.50 67 ARG A N 1
ATOM 510 C CA . ARG A 1 67 ? -3.306 -11.916 -0.872 1.00 80.50 67 ARG A CA 1
ATOM 511 C C . ARG A 1 67 ? -1.862 -12.375 -0.650 1.00 80.50 67 ARG A C 1
ATOM 513 O O . ARG A 1 67 ? -0.941 -11.892 -1.294 1.00 80.50 67 ARG A O 1
ATOM 520 N N . ASP A 1 68 ? -1.663 -13.257 0.319 1.00 73.06 68 ASP A N 1
ATOM 521 C CA . ASP A 1 68 ? -0.379 -13.906 0.618 1.00 73.06 68 ASP A CA 1
ATOM 522 C C . ASP A 1 68 ? 0.685 -13.081 1.370 1.00 73.06 68 ASP A C 1
ATOM 524 O O . ASP A 1 68 ? 1.881 -13.353 1.279 1.00 73.06 68 ASP A O 1
ATOM 528 N N . GLU A 1 69 ? 0.282 -12.125 2.210 1.00 70.25 69 GLU A N 1
ATOM 529 C CA . GLU A 1 69 ? 1.213 -11.416 3.116 1.00 70.25 69 GLU A CA 1
ATOM 530 C C . GLU A 1 69 ? 1.979 -12.298 4.106 1.00 70.25 69 GLU A C 1
ATOM 532 O O . GLU A 1 69 ? 3.006 -11.885 4.645 1.00 70.25 69 GLU A O 1
ATOM 537 N N . THR A 1 70 ? 1.487 -13.507 4.359 1.00 65.88 70 THR A N 1
ATOM 538 C CA . THR A 1 70 ? 2.149 -14.476 5.234 1.00 65.88 70 THR A CA 1
ATOM 539 C C . THR A 1 70 ? 3.260 -15.245 4.531 1.00 65.88 70 THR A C 1
ATOM 541 O O . THR A 1 70 ? 3.994 -15.974 5.198 1.00 65.88 70 THR A O 1
ATOM 544 N N . LEU A 1 71 ? 3.382 -15.133 3.202 1.00 67.44 71 LEU A N 1
ATOM 545 C CA . LEU A 1 71 ? 4.506 -15.735 2.501 1.00 67.44 71 LEU A CA 1
ATOM 546 C C . LEU A 1 71 ? 5.793 -15.002 2.893 1.00 67.44 71 LEU A C 1
ATOM 548 O O . LEU A 1 71 ? 5.813 -13.768 2.944 1.00 67.44 71 LEU A O 1
ATOM 552 N N . PRO A 1 72 ? 6.881 -15.741 3.168 1.00 66.06 72 PRO A N 1
ATOM 553 C CA . PRO A 1 72 ? 8.169 -15.113 3.390 1.00 66.06 72 PRO A CA 1
ATOM 554 C C . PRO A 1 72 ? 8.547 -14.268 2.165 1.00 66.06 72 PRO A C 1
ATOM 556 O O . PRO A 1 72 ? 8.186 -14.630 1.038 1.00 66.06 72 PRO A O 1
ATOM 559 N N . PRO A 1 73 ? 9.276 -13.154 2.364 1.00 68.06 73 PRO A N 1
ATOM 560 C CA . PRO A 1 73 ? 9.781 -12.362 1.252 1.00 68.06 73 PRO A CA 1
ATOM 561 C C . PRO A 1 73 ? 10.522 -13.281 0.273 1.00 68.06 73 PRO A C 1
ATOM 563 O O . PRO A 1 73 ? 11.299 -14.144 0.690 1.00 68.06 73 PRO A O 1
ATOM 566 N N . GLY A 1 74 ? 10.269 -13.103 -1.026 1.00 63.97 74 GLY A N 1
ATOM 567 C CA . GLY A 1 74 ? 10.983 -13.827 -2.075 1.00 63.97 74 GLY A CA 1
ATOM 568 C C . GLY A 1 74 ? 12.500 -13.585 -2.051 1.00 63.97 74 GLY A C 1
ATOM 569 O O . GLY A 1 74 ? 13.029 -12.875 -1.197 1.00 63.97 74 GLY A O 1
ATOM 570 N N . ALA A 1 75 ? 13.204 -14.175 -3.022 1.00 62.81 75 ALA A N 1
ATOM 571 C CA . ALA A 1 75 ? 14.666 -14.135 -3.150 1.00 62.81 75 ALA A CA 1
ATOM 572 C C . ALA A 1 75 ? 15.295 -12.761 -2.834 1.00 62.81 75 ALA A C 1
ATOM 574 O O . ALA A 1 75 ? 14.704 -11.717 -3.126 1.00 62.81 75 ALA A O 1
ATOM 575 N N . SER A 1 76 ? 16.522 -12.783 -2.293 1.00 62.62 76 SER A N 1
ATOM 576 C CA . SER A 1 76 ? 17.324 -11.584 -2.009 1.00 62.62 76 SER A CA 1
ATOM 577 C C . SER A 1 76 ? 17.268 -10.588 -3.169 1.00 62.62 76 SER A C 1
ATOM 579 O O . SER A 1 76 ? 17.405 -10.963 -4.337 1.00 62.62 76 SER A O 1
ATOM 581 N N . ARG A 1 77 ? 17.031 -9.314 -2.850 1.00 66.62 77 ARG A N 1
ATOM 582 C CA . ARG A 1 77 ? 16.866 -8.270 -3.858 1.00 66.62 77 ARG A CA 1
ATOM 583 C C . ARG A 1 77 ? 18.205 -8.063 -4.583 1.00 66.62 77 ARG A C 1
ATOM 585 O O . ARG A 1 77 ? 19.182 -7.700 -3.927 1.00 66.62 77 ARG A O 1
ATOM 592 N N . PRO A 1 78 ? 18.279 -8.267 -5.912 1.00 68.75 78 PRO A N 1
ATOM 593 C CA . PRO A 1 78 ? 19.517 -8.056 -6.651 1.00 68.75 78 PRO A CA 1
ATOM 594 C C . PRO A 1 78 ? 19.941 -6.585 -6.570 1.00 68.75 78 PRO A C 1
ATOM 596 O O . PRO A 1 78 ? 19.105 -5.690 -6.423 1.00 68.75 78 PRO A O 1
ATOM 599 N N . ALA A 1 79 ? 21.247 -6.334 -6.698 1.00 70.31 79 ALA A N 1
ATOM 600 C CA . ALA A 1 79 ? 21.820 -4.987 -6.619 1.00 70.31 79 ALA A CA 1
ATOM 601 C C . ALA A 1 79 ? 21.214 -4.016 -7.652 1.00 70.31 79 ALA A C 1
ATOM 603 O O . ALA A 1 79 ? 21.088 -2.824 -7.382 1.00 70.31 79 ALA A O 1
ATOM 604 N N . ALA A 1 80 ? 20.798 -4.537 -8.810 1.00 83.38 80 ALA A N 1
ATOM 605 C CA . ALA A 1 80 ? 20.069 -3.800 -9.832 1.00 83.38 80 ALA A CA 1
ATOM 606 C C . ALA A 1 80 ? 18.940 -4.663 -10.409 1.00 83.38 80 ALA A C 1
ATOM 608 O O . ALA A 1 80 ? 19.126 -5.848 -10.689 1.00 83.38 80 ALA A O 1
ATOM 609 N N . LEU A 1 81 ? 17.771 -4.052 -10.599 1.00 91.81 81 LEU A N 1
ATOM 610 C CA . LEU A 1 81 ? 16.613 -4.668 -11.245 1.00 91.81 81 LEU A CA 1
ATOM 611 C C . LEU A 1 81 ? 16.583 -4.233 -12.715 1.00 91.81 81 LEU A C 1
ATOM 613 O O . LEU A 1 81 ? 16.875 -3.079 -13.018 1.00 91.81 81 LEU A O 1
ATOM 617 N N . GLY A 1 82 ? 16.254 -5.150 -13.624 1.00 94.31 82 GLY A N 1
ATOM 618 C CA . GLY A 1 82 ? 16.106 -4.856 -15.053 1.00 94.31 82 GLY A CA 1
ATOM 619 C C . GLY A 1 82 ? 14.662 -4.521 -15.429 1.00 94.31 82 GLY A C 1
ATOM 620 O O . GLY A 1 82 ? 13.723 -4.962 -14.771 1.00 94.31 82 GLY A O 1
ATOM 621 N N . CYS A 1 83 ? 14.470 -3.758 -16.501 1.00 95.44 83 CYS A N 1
ATOM 622 C CA . CYS A 1 83 ? 13.153 -3.530 -17.085 1.00 95.44 83 CYS A CA 1
ATOM 623 C C . CYS A 1 83 ? 12.565 -4.855 -17.613 1.00 95.44 83 CYS A C 1
ATOM 625 O O . CYS A 1 83 ? 13.250 -5.528 -18.384 1.00 95.44 83 CYS A O 1
ATOM 627 N N . PRO A 1 84 ? 11.312 -5.219 -17.279 1.00 94.12 84 PRO A N 1
ATOM 628 C CA . PRO A 1 84 ? 10.671 -6.424 -17.814 1.00 94.12 84 PRO A CA 1
ATOM 629 C C . PRO A 1 84 ? 10.511 -6.432 -19.340 1.00 94.12 84 PRO A C 1
ATOM 631 O O . PRO A 1 84 ? 10.321 -7.496 -19.913 1.00 94.12 84 PRO A O 1
ATOM 634 N N . VAL A 1 85 ? 10.580 -5.259 -19.984 1.00 93.88 85 VAL A N 1
ATOM 635 C CA . VAL A 1 85 ? 10.380 -5.088 -21.432 1.00 93.88 85 VAL A CA 1
ATOM 636 C C . VAL A 1 85 ? 11.709 -5.110 -22.189 1.00 93.88 85 VAL A C 1
ATOM 638 O O . VAL A 1 85 ? 11.912 -5.940 -23.065 1.00 93.88 85 VAL A O 1
ATOM 641 N N . CYS A 1 86 ? 12.646 -4.216 -21.852 1.00 94.81 86 CYS A N 1
ATOM 642 C CA . CYS A 1 86 ? 13.906 -4.075 -22.597 1.00 94.81 86 CYS A CA 1
ATOM 643 C C . CYS A 1 86 ? 15.144 -4.627 -21.880 1.00 94.81 86 CYS A C 1
ATOM 645 O O . CYS A 1 86 ? 16.255 -4.445 -22.373 1.00 94.81 86 CYS A O 1
ATOM 647 N N . ALA A 1 87 ? 14.985 -5.228 -20.697 1.00 93.38 87 ALA A N 1
ATOM 648 C CA . ALA A 1 87 ? 16.055 -5.738 -19.830 1.00 93.38 87 ALA A CA 1
ATOM 649 C C . ALA A 1 87 ? 17.099 -4.709 -19.340 1.00 93.38 87 ALA A C 1
ATOM 651 O O . ALA A 1 87 ? 17.917 -5.046 -18.483 1.00 93.38 87 ALA A O 1
ATOM 652 N N . ALA A 1 88 ? 17.057 -3.456 -19.808 1.00 95.19 88 ALA A N 1
ATOM 653 C CA . ALA A 1 88 ? 17.951 -2.391 -19.361 1.00 95.19 88 ALA A CA 1
ATOM 654 C C . ALA A 1 88 ? 17.840 -2.162 -17.840 1.00 95.19 88 ALA A C 1
ATOM 656 O O . ALA A 1 88 ? 16.741 -2.299 -17.287 1.00 95.19 88 ALA A O 1
ATOM 657 N N . PRO A 1 89 ? 18.938 -1.793 -17.153 1.00 95.50 89 PRO A N 1
ATOM 658 C CA . PRO A 1 89 ? 18.909 -1.533 -15.719 1.00 95.50 89 PRO A CA 1
ATOM 659 C C . PRO A 1 89 ? 17.931 -0.401 -15.393 1.00 95.50 89 PRO A C 1
ATOM 661 O O . PRO A 1 89 ? 17.930 0.651 -16.039 1.00 95.50 89 PRO A O 1
ATOM 664 N N . LEU A 1 90 ? 17.092 -0.624 -14.384 1.00 95.31 90 LEU A N 1
ATOM 665 C CA . LEU A 1 90 ? 16.164 0.380 -13.891 1.00 95.31 90 LEU A CA 1
ATOM 666 C C . LEU A 1 90 ? 16.920 1.485 -13.155 1.00 95.31 90 LEU A C 1
ATOM 668 O O . LEU A 1 90 ? 17.883 1.250 -12.422 1.00 95.31 90 LEU A O 1
ATOM 672 N N . LYS A 1 91 ? 16.453 2.712 -13.353 1.00 94.12 91 LYS A N 1
ATOM 673 C CA . LYS A 1 91 ? 16.980 3.902 -12.702 1.00 94.12 91 LYS A CA 1
ATOM 674 C C . LYS A 1 91 ? 16.195 4.159 -11.426 1.00 94.12 91 LYS A C 1
ATOM 676 O O . LYS A 1 91 ? 14.969 4.246 -11.447 1.00 94.12 91 LYS A O 1
ATOM 681 N N . THR A 1 92 ? 16.912 4.359 -10.323 1.00 91.81 92 THR A N 1
ATOM 682 C CA . THR A 1 92 ? 16.285 4.807 -9.077 1.00 91.81 92 THR A CA 1
ATOM 683 C C . THR A 1 92 ? 15.957 6.293 -9.175 1.00 91.81 92 THR A C 1
ATOM 685 O O . THR A 1 92 ? 16.851 7.129 -9.306 1.00 91.81 92 THR A O 1
ATOM 688 N N . VAL A 1 93 ? 14.680 6.630 -9.060 1.00 88.81 93 VAL A N 1
ATOM 689 C CA . VAL A 1 93 ? 14.185 8.000 -8.903 1.00 88.81 93 VAL A CA 1
ATOM 690 C C . VAL A 1 93 ? 13.511 8.169 -7.553 1.00 88.81 93 VAL A C 1
ATOM 692 O O . VAL A 1 93 ? 13.225 7.198 -6.861 1.00 88.81 93 VAL A O 1
ATOM 695 N N . HIS A 1 94 ? 13.309 9.417 -7.139 1.00 85.81 94 HIS A N 1
ATOM 696 C CA . HIS A 1 94 ? 12.798 9.732 -5.812 1.00 85.81 94 HIS A CA 1
ATOM 697 C C . HIS A 1 94 ? 11.557 10.610 -5.912 1.00 85.81 94 HIS A C 1
ATOM 699 O O . HIS A 1 94 ? 11.655 11.806 -6.193 1.00 85.81 94 HIS A O 1
ATOM 705 N N . ASN A 1 95 ? 10.398 10.031 -5.614 1.00 80.38 95 ASN A N 1
ATOM 706 C CA . ASN A 1 95 ? 9.140 10.762 -5.576 1.00 80.38 95 ASN A CA 1
ATOM 707 C C . ASN A 1 95 ? 9.039 11.547 -4.271 1.00 80.38 95 ASN A C 1
ATOM 709 O O . ASN A 1 95 ? 9.297 11.023 -3.185 1.00 80.38 95 ASN A O 1
ATOM 713 N N . ARG A 1 96 ? 8.673 12.828 -4.367 1.00 82.00 96 ARG A N 1
ATOM 714 C CA . ARG A 1 96 ? 8.442 13.674 -3.192 1.00 82.00 96 ARG A CA 1
ATOM 715 C C . ARG A 1 96 ? 7.026 13.454 -2.686 1.00 82.00 96 ARG A C 1
ATOM 717 O O . ARG A 1 96 ? 6.057 13.673 -3.400 1.00 82.00 96 ARG A O 1
ATOM 724 N N . THR A 1 97 ? 6.927 13.088 -1.422 1.00 78.88 97 THR A N 1
ATOM 725 C CA . THR A 1 97 ? 5.670 12.914 -0.700 1.00 78.88 97 THR A CA 1
ATOM 726 C C . THR A 1 97 ? 5.650 13.877 0.483 1.00 78.88 97 THR A C 1
ATOM 728 O O . THR A 1 97 ? 6.669 14.476 0.838 1.00 78.88 97 THR A O 1
ATOM 731 N N . ARG A 1 98 ? 4.506 13.988 1.161 1.00 77.56 98 ARG A N 1
ATOM 732 C CA . ARG A 1 98 ? 4.413 14.767 2.407 1.00 77.56 98 ARG A CA 1
ATOM 733 C C . ARG A 1 98 ? 5.303 14.239 3.539 1.00 77.56 98 ARG A C 1
ATOM 735 O O . ARG A 1 98 ? 5.535 14.959 4.500 1.00 77.56 98 ARG A O 1
ATOM 742 N N . TRP A 1 99 ? 5.748 12.987 3.437 1.00 77.00 99 TRP A N 1
ATOM 743 C CA . TRP A 1 99 ? 6.563 12.303 4.438 1.00 77.00 99 TRP A CA 1
ATOM 744 C C . TRP A 1 99 ? 8.016 12.121 3.993 1.00 77.00 99 TRP A C 1
ATOM 746 O O . TRP A 1 99 ? 8.764 11.387 4.626 1.00 77.00 99 TRP A O 1
ATOM 756 N N . GLY A 1 100 ? 8.421 12.791 2.910 1.00 79.56 100 GLY A N 1
ATOM 757 C CA . GLY A 1 100 ? 9.788 12.757 2.400 1.00 79.56 100 GLY A CA 1
ATOM 758 C C . GLY A 1 100 ? 9.900 12.131 1.015 1.00 79.56 100 GLY A C 1
ATOM 759 O O . GLY A 1 100 ? 8.918 12.015 0.276 1.00 79.56 100 GLY A O 1
ATOM 760 N N . ARG A 1 101 ? 11.132 11.786 0.640 1.00 81.75 101 ARG A N 1
ATOM 761 C CA . ARG A 1 101 ? 11.470 11.200 -0.660 1.00 81.75 101 ARG A CA 1
ATOM 762 C C . ARG A 1 101 ? 11.362 9.681 -0.589 1.00 81.75 101 ARG A C 1
ATOM 764 O O . ARG A 1 101 ? 11.969 9.082 0.289 1.00 81.75 101 ARG A O 1
ATOM 771 N N . PHE A 1 102 ? 10.645 9.079 -1.530 1.00 81.25 102 PHE A N 1
ATOM 772 C CA . PHE A 1 102 ? 10.515 7.628 -1.634 1.00 81.25 102 PHE A CA 1
ATOM 773 C C . PHE A 1 102 ? 11.138 7.119 -2.931 1.00 81.25 102 PHE A C 1
ATOM 775 O O . PHE A 1 102 ? 10.883 7.714 -3.981 1.00 81.25 102 PHE A O 1
ATOM 782 N N . PRO A 1 103 ? 11.949 6.048 -2.875 1.00 83.94 103 PRO A N 1
ATOM 783 C CA . PRO A 1 103 ? 12.559 5.487 -4.066 1.00 83.94 103 PRO A CA 1
ATOM 784 C C . PRO A 1 103 ? 11.506 4.794 -4.940 1.00 83.94 103 PRO A C 1
ATOM 786 O O . PRO A 1 103 ? 10.646 4.064 -4.451 1.00 83.94 103 PRO A O 1
ATOM 789 N N . MET A 1 104 ? 11.625 4.993 -6.244 1.00 86.50 104 MET A N 1
ATOM 790 C CA . MET A 1 104 ? 10.896 4.313 -7.312 1.00 86.50 104 MET A CA 1
ATOM 791 C C . MET A 1 104 ? 11.914 3.869 -8.366 1.00 86.50 104 MET A C 1
ATOM 793 O O . MET A 1 104 ? 12.989 4.458 -8.473 1.00 86.50 104 MET A O 1
ATOM 797 N N . GLN A 1 105 ? 11.611 2.816 -9.118 1.00 92.44 105 GLN A N 1
ATOM 798 C CA . GLN A 1 105 ? 12.469 2.326 -10.195 1.00 92.44 105 GLN A CA 1
ATOM 799 C C . GLN A 1 105 ? 11.776 2.575 -11.536 1.00 92.44 105 GLN A C 1
ATOM 801 O O . GLN A 1 105 ? 10.677 2.079 -11.743 1.00 92.44 105 GLN A O 1
ATOM 806 N N . GLU A 1 106 ? 12.395 3.324 -12.445 1.00 94.31 106 GLU A N 1
ATOM 807 C CA . GLU A 1 106 ? 11.843 3.616 -13.777 1.00 94.31 106 GLU A CA 1
ATOM 808 C C . GLU A 1 106 ? 12.742 3.061 -14.884 1.00 94.31 106 GLU A C 1
ATOM 810 O O . GLU A 1 106 ? 13.965 2.976 -14.732 1.00 94.31 106 GLU A O 1
ATOM 815 N N . CYS A 1 107 ? 12.152 2.686 -16.018 1.00 95.88 107 CYS A N 1
ATOM 816 C CA . CYS A 1 107 ? 12.923 2.367 -17.212 1.00 95.88 107 CYS A CA 1
ATOM 817 C C . CYS A 1 107 ? 13.428 3.665 -17.867 1.00 95.88 107 CYS A C 1
ATOM 819 O O . CYS A 1 107 ? 12.601 4.496 -18.242 1.00 95.88 107 CYS A O 1
ATOM 821 N N . PRO A 1 108 ? 14.743 3.827 -18.114 1.00 94.62 108 PRO A N 1
ATOM 822 C CA . PRO A 1 108 ? 15.271 5.002 -18.816 1.00 94.62 108 PRO A CA 1
ATOM 823 C C . PRO A 1 108 ? 14.713 5.196 -20.235 1.00 94.62 108 PRO A C 1
ATOM 825 O O . PRO A 1 108 ? 14.713 6.311 -20.742 1.00 94.62 108 PRO A O 1
ATOM 828 N N . ALA A 1 109 ? 14.232 4.120 -20.868 1.00 94.75 109 ALA A N 1
ATOM 829 C CA . ALA A 1 109 ? 13.593 4.153 -22.184 1.00 94.75 109 ALA A CA 1
ATOM 830 C C . ALA A 1 109 ? 12.082 4.468 -22.128 1.00 94.75 109 ALA A C 1
ATOM 832 O O . ALA A 1 109 ? 11.425 4.483 -23.162 1.00 94.75 109 ALA A O 1
ATOM 833 N N . GLY A 1 110 ? 11.513 4.703 -20.939 1.00 93.44 110 GLY A N 1
ATOM 834 C CA . GLY A 1 110 ? 10.115 5.113 -20.782 1.00 93.44 110 GLY A CA 1
ATOM 835 C C . GLY A 1 110 ? 9.079 3.988 -20.866 1.00 93.44 110 GLY A C 1
ATOM 836 O O . GLY A 1 110 ? 7.892 4.283 -20.942 1.00 93.44 110 GLY A O 1
ATOM 837 N N . HIS A 1 111 ? 9.486 2.712 -20.823 1.00 94.69 111 HIS A N 1
ATOM 838 C CA . HIS A 1 111 ? 8.539 1.587 -20.871 1.00 94.69 111 HIS A CA 1
ATOM 839 C C . HIS A 1 111 ? 7.594 1.537 -19.666 1.00 94.69 111 HIS A C 1
ATOM 841 O O . HIS A 1 111 ? 6.470 1.074 -19.801 1.00 94.69 111 HIS A O 1
ATOM 847 N N . GLY A 1 112 ? 8.038 2.002 -18.498 1.00 94.38 112 GLY A N 1
ATOM 848 C CA . GLY A 1 112 ? 7.257 1.908 -17.274 1.00 94.38 112 GLY A CA 1
ATOM 849 C C . GLY A 1 112 ? 8.097 2.021 -16.010 1.00 94.38 112 GLY A C 1
ATOM 850 O O . GLY A 1 112 ? 9.265 2.431 -16.039 1.00 94.38 112 GLY A O 1
ATOM 851 N N . HIS A 1 113 ? 7.481 1.638 -14.899 1.00 94.12 113 HIS A N 1
ATOM 852 C CA . HIS A 1 113 ? 7.988 1.825 -13.548 1.00 94.12 113 HIS A CA 1
ATOM 853 C C . HIS A 1 113 ? 7.654 0.602 -12.694 1.00 94.12 113 HIS A C 1
ATOM 855 O O . HIS A 1 113 ? 6.566 0.033 -12.781 1.00 94.12 113 HIS A O 1
ATOM 861 N N . LEU A 1 114 ? 8.598 0.222 -11.841 1.00 94.00 114 LEU A N 1
ATOM 862 C CA . LEU A 1 114 ? 8.484 -0.878 -10.898 1.00 94.00 114 LEU A CA 1
ATOM 863 C C . LEU A 1 114 ? 8.292 -0.323 -9.484 1.00 94.00 114 LEU A C 1
ATOM 865 O O . LEU A 1 114 ? 9.089 0.492 -9.002 1.00 94.00 114 LEU A O 1
ATOM 869 N N . HIS A 1 115 ? 7.264 -0.815 -8.804 1.00 91.81 115 HIS A N 1
ATOM 870 C CA . HIS A 1 115 ? 6.910 -0.427 -7.446 1.00 91.81 115 HIS A CA 1
ATOM 871 C C . HIS A 1 115 ? 6.892 -1.646 -6.525 1.00 91.81 115 HIS A C 1
ATOM 873 O O . HIS A 1 115 ? 6.352 -2.686 -6.885 1.00 91.81 115 HIS A O 1
ATOM 879 N N . SER A 1 116 ? 7.432 -1.497 -5.314 1.00 90.25 116 SER A N 1
ATOM 880 C CA . SER A 1 116 ? 6.990 -2.303 -4.169 1.00 90.25 116 SER A CA 1
ATOM 881 C C . SER A 1 116 ? 5.686 -1.738 -3.608 1.00 90.25 116 SER A C 1
ATOM 883 O O . SER A 1 116 ? 5.329 -0.599 -3.929 1.00 90.25 116 SER A O 1
ATOM 885 N N . ASP A 1 117 ? 5.014 -2.459 -2.707 1.00 91.19 117 ASP A N 1
ATOM 886 C CA . ASP A 1 117 ? 3.791 -1.943 -2.077 1.00 91.19 117 ASP A CA 1
ATOM 887 C C . ASP A 1 117 ? 4.015 -0.585 -1.391 1.00 91.19 117 ASP A C 1
ATOM 889 O O . ASP A 1 117 ? 3.239 0.357 -1.573 1.00 91.19 117 ASP A O 1
ATOM 893 N N . ALA A 1 118 ? 5.126 -0.447 -0.657 1.00 90.69 118 ALA A N 1
ATOM 894 C CA . ALA A 1 118 ? 5.538 0.806 -0.036 1.00 90.69 118 ALA A CA 1
ATOM 895 C C . ALA A 1 118 ? 5.711 1.919 -1.073 1.00 90.69 118 ALA 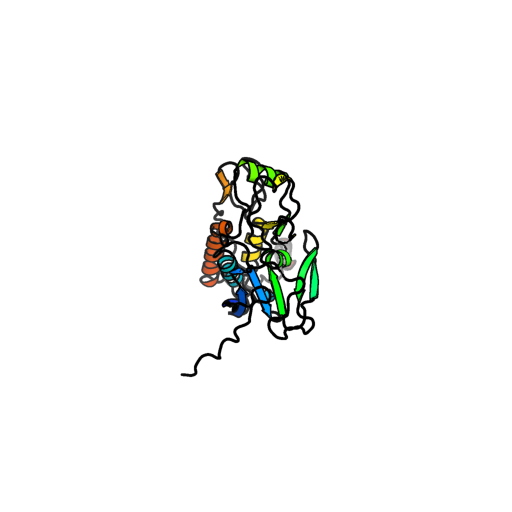A C 1
ATOM 897 O O . ALA A 1 118 ? 5.218 3.023 -0.857 1.00 90.69 118 ALA A O 1
ATOM 898 N N . GLY A 1 119 ? 6.390 1.644 -2.192 1.00 90.75 119 GLY A N 1
ATOM 899 C CA . GLY A 1 119 ? 6.613 2.628 -3.252 1.00 90.75 119 GLY A CA 1
ATOM 900 C C . GLY A 1 119 ? 5.309 3.072 -3.917 1.00 90.75 119 GLY A C 1
ATOM 901 O O . GLY A 1 119 ? 5.095 4.268 -4.121 1.00 90.75 119 GLY A O 1
ATOM 902 N N . LEU A 1 120 ? 4.416 2.124 -4.206 1.00 91.44 120 LEU A N 1
ATOM 903 C CA . LEU A 1 120 ? 3.110 2.368 -4.818 1.00 91.44 120 LEU A CA 1
ATOM 904 C C . LEU A 1 120 ? 2.210 3.250 -3.934 1.00 91.44 120 LEU A C 1
ATOM 906 O O . LEU A 1 120 ? 1.601 4.218 -4.404 1.00 91.44 120 LEU A O 1
ATOM 910 N N . LEU A 1 121 ? 2.137 2.935 -2.639 1.00 92.25 121 LEU A N 1
ATOM 911 C CA . LEU A 1 121 ? 1.360 3.707 -1.671 1.00 92.25 121 LEU A CA 1
ATOM 912 C C . LEU A 1 121 ? 2.014 5.064 -1.368 1.00 92.25 121 LEU A C 1
ATOM 914 O O . LEU A 1 121 ? 1.321 6.077 -1.219 1.00 92.25 121 LEU A O 1
ATOM 918 N N . ALA A 1 122 ? 3.346 5.113 -1.301 1.00 90.94 122 ALA A N 1
ATOM 919 C CA . ALA A 1 122 ? 4.092 6.341 -1.060 1.00 90.94 122 ALA A CA 1
ATOM 920 C C . ALA A 1 122 ? 3.939 7.358 -2.185 1.00 90.94 122 ALA A C 1
ATOM 922 O O . ALA A 1 122 ? 3.737 8.531 -1.884 1.00 90.94 122 ALA A O 1
ATOM 923 N N . GLU A 1 123 ? 3.938 6.936 -3.452 1.00 87.25 123 GLU A N 1
ATOM 924 C CA . GLU A 1 123 ? 3.694 7.813 -4.609 1.00 87.25 123 GLU A CA 1
ATOM 925 C C . GLU A 1 123 ? 2.427 8.674 -4.431 1.00 87.25 123 GLU A C 1
ATOM 927 O O . GLU A 1 123 ? 2.368 9.821 -4.866 1.00 87.25 123 GLU A O 1
ATOM 932 N N . ARG A 1 124 ? 1.427 8.153 -3.709 1.00 87.00 124 ARG A N 1
ATOM 933 C CA . ARG A 1 124 ? 0.146 8.825 -3.427 1.00 87.00 124 ARG A CA 1
ATOM 934 C C . ARG A 1 124 ? 0.062 9.442 -2.031 1.00 87.00 124 ARG A C 1
ATOM 936 O O . ARG A 1 124 ? -0.993 9.934 -1.629 1.00 87.00 124 ARG A O 1
ATOM 943 N N . GLY A 1 125 ? 1.161 9.428 -1.281 1.00 89.25 125 GLY A N 1
ATOM 944 C CA . GLY A 1 125 ? 1.230 9.907 0.095 1.00 89.25 125 GLY A CA 1
ATOM 945 C C . GLY A 1 125 ? 0.307 9.136 1.040 1.00 89.25 125 GLY A C 1
ATOM 946 O O . GLY A 1 125 ? -0.302 9.759 1.910 1.00 89.25 125 GLY A O 1
ATOM 947 N N . LEU A 1 126 ? 0.165 7.821 0.829 1.00 91.12 126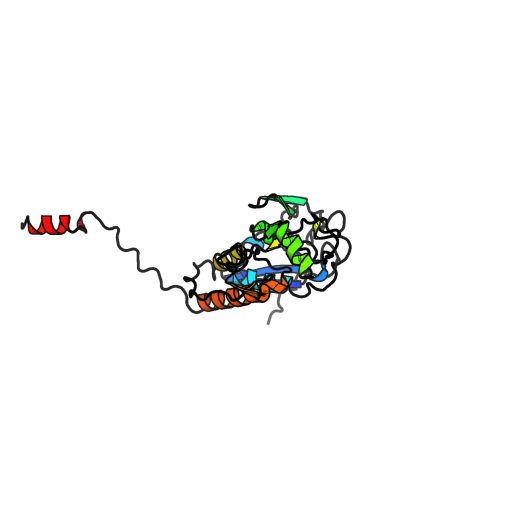 LEU A N 1
ATOM 948 C CA . LEU A 1 126 ? -0.726 6.929 1.588 1.00 91.12 126 LEU A CA 1
ATOM 949 C C . LEU A 1 126 ? -0.002 6.095 2.649 1.00 91.12 126 LEU A C 1
ATOM 951 O O . LEU A 1 126 ? -0.645 5.336 3.363 1.00 91.12 126 LEU A O 1
ATOM 955 N N . VAL A 1 127 ? 1.317 6.231 2.775 1.00 91.88 127 VAL A N 1
ATOM 956 C CA . VAL A 1 127 ? 2.089 5.672 3.894 1.00 91.88 127 VAL A CA 1
ATOM 957 C C . VAL A 1 127 ? 2.676 6.786 4.728 1.00 91.88 127 VAL A C 1
ATOM 959 O O . VAL A 1 127 ? 2.904 7.877 4.216 1.00 91.88 127 VAL A O 1
ATOM 962 N N . ARG A 1 128 ? 2.973 6.495 5.988 1.00 9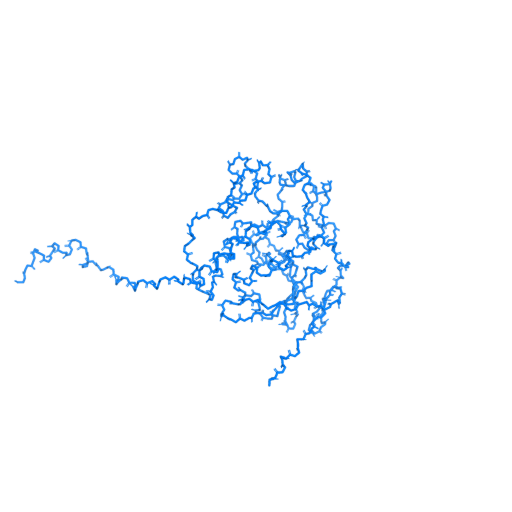1.06 128 ARG A N 1
ATOM 963 C CA . ARG A 1 128 ? 3.716 7.363 6.901 1.00 91.06 128 ARG A CA 1
ATOM 964 C C . ARG A 1 128 ? 4.732 6.542 7.700 1.00 91.06 128 ARG A C 1
ATOM 966 O O . ARG A 1 128 ? 4.540 5.332 7.833 1.00 91.06 128 ARG A O 1
ATOM 973 N N .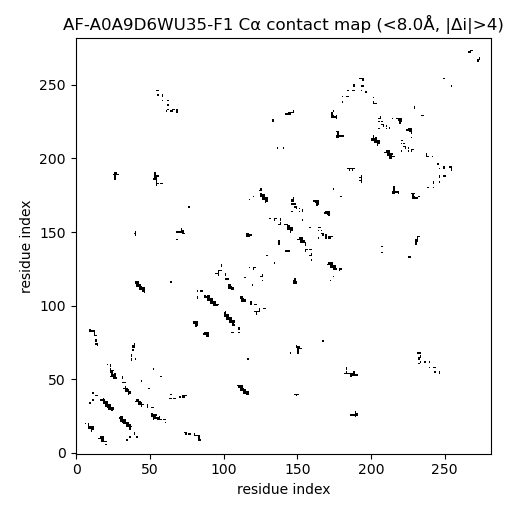 PRO A 1 129 ? 5.770 7.172 8.271 1.00 89.88 129 PRO A N 1
ATOM 974 C CA . PRO A 1 129 ? 6.644 6.503 9.227 1.00 89.88 129 PRO A CA 1
ATOM 975 C C . PRO A 1 129 ? 5.854 5.928 10.410 1.00 89.88 129 PRO A C 1
ATOM 977 O O . PRO A 1 129 ? 4.914 6.558 10.909 1.00 89.88 129 PRO A O 1
ATOM 980 N N . LEU A 1 130 ? 6.257 4.740 10.862 1.00 91.12 130 LEU A N 1
ATOM 981 C CA . LEU A 1 130 ? 5.777 4.144 12.104 1.00 91.12 130 LEU A CA 1
ATOM 982 C C . LEU A 1 130 ? 6.361 4.916 13.293 1.00 91.12 130 LEU A C 1
ATOM 984 O O . LEU A 1 130 ? 7.586 4.960 13.474 1.00 91.12 130 LEU A O 1
ATOM 988 N N . LEU A 1 131 ? 5.487 5.516 14.102 1.00 88.50 131 LEU A N 1
ATOM 989 C CA . LEU A 1 131 ? 5.885 6.411 15.185 1.00 88.50 131 LEU A CA 1
ATOM 990 C C . LEU A 1 131 ? 6.402 5.625 16.403 1.00 88.50 131 LEU A C 1
ATOM 992 O O . LEU A 1 131 ? 5.925 4.517 16.659 1.00 88.50 131 LEU A O 1
ATOM 996 N N . PRO A 1 132 ? 7.313 6.188 17.219 1.00 87.62 132 PRO A N 1
ATOM 997 C CA . PRO A 1 132 ? 7.857 5.485 18.385 1.00 87.62 132 PRO A CA 1
ATOM 998 C C . PRO A 1 132 ? 6.803 4.938 19.374 1.00 87.62 132 PRO A C 1
ATOM 1000 O O . PRO A 1 132 ? 6.923 3.774 19.762 1.00 87.62 132 PRO A O 1
ATOM 1003 N N . PRO A 1 133 ? 5.727 5.675 19.739 1.00 86.31 133 PRO A N 1
ATOM 1004 C CA . PRO A 1 133 ? 4.679 5.128 20.611 1.00 86.31 133 PRO A CA 1
ATOM 1005 C C . PRO A 1 133 ? 3.960 3.915 20.007 1.00 86.31 133 PRO A C 1
ATOM 1007 O O . PRO A 1 133 ? 3.572 2.994 20.723 1.00 86.31 133 PRO A O 1
ATOM 1010 N N . GLU A 1 134 ? 3.818 3.884 18.681 1.00 89.88 134 GLU A N 1
ATOM 1011 C CA . GLU A 1 134 ? 3.168 2.792 17.955 1.00 89.88 134 GLU A CA 1
ATOM 1012 C C . GLU A 1 134 ? 4.054 1.545 17.915 1.00 89.88 134 GLU A C 1
ATOM 1014 O O . GLU A 1 134 ? 3.551 0.434 18.068 1.00 89.88 134 GLU A O 1
ATOM 1019 N N . ARG A 1 135 ? 5.380 1.711 17.798 1.00 88.88 135 ARG A N 1
ATOM 1020 C CA . ARG A 1 135 ? 6.344 0.598 17.908 1.00 88.88 135 ARG A CA 1
ATOM 1021 C C . ARG A 1 135 ? 6.221 -0.095 19.263 1.00 88.88 135 ARG A C 1
ATOM 1023 O O . ARG A 1 135 ? 6.110 -1.321 19.325 1.00 88.88 135 ARG A O 1
ATOM 1030 N N . SER A 1 136 ? 6.186 0.696 20.336 1.00 85.25 136 SER A N 1
ATOM 1031 C CA . SER A 1 136 ? 6.017 0.200 21.705 1.00 85.25 136 SER A CA 1
ATOM 1032 C C . SER A 1 136 ? 4.677 -0.511 21.901 1.00 85.25 136 SER A C 1
ATOM 1034 O O . SER A 1 136 ? 4.650 -1.597 22.483 1.00 85.25 136 SER A O 1
ATOM 1036 N N . ALA A 1 137 ? 3.584 0.056 21.378 1.00 86.06 137 ALA A N 1
ATOM 1037 C CA . ALA A 1 137 ? 2.249 -0.537 21.460 1.00 86.06 137 ALA A CA 1
ATOM 1038 C C . ALA A 1 137 ? 2.152 -1.870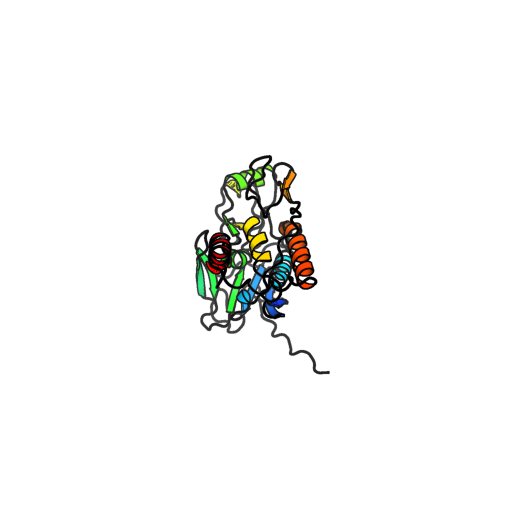 20.701 1.00 86.06 137 ALA A C 1
ATOM 1040 O O . ALA A 1 137 ? 1.662 -2.862 21.237 1.00 86.06 137 ALA A O 1
ATOM 1041 N N . LEU A 1 138 ? 2.680 -1.934 19.477 1.00 88.00 138 LEU A N 1
ATOM 1042 C CA . LEU A 1 138 ? 2.698 -3.174 18.703 1.00 88.00 138 LEU A CA 1
ATOM 1043 C C . LEU A 1 138 ? 3.520 -4.269 19.397 1.00 88.00 138 LEU A C 1
ATOM 1045 O O . LEU A 1 138 ? 3.129 -5.440 19.367 1.00 88.00 138 LEU A O 1
ATOM 1049 N N . ARG A 1 139 ? 4.646 -3.902 20.032 1.00 85.75 139 ARG A N 1
ATOM 1050 C CA . ARG A 1 139 ? 5.487 -4.828 20.808 1.00 85.75 139 ARG A CA 1
ATOM 1051 C C . ARG A 1 139 ? 4.744 -5.382 22.020 1.00 85.75 139 ARG A C 1
ATOM 1053 O O . ARG A 1 139 ? 4.713 -6.598 22.183 1.00 85.75 139 ARG A O 1
ATOM 1060 N N . SER A 1 140 ? 4.119 -4.532 22.837 1.00 84.75 140 SER A N 1
ATOM 1061 C CA . SER A 1 140 ? 3.397 -4.992 24.035 1.00 84.75 140 SER A CA 1
ATOM 1062 C C . SER A 1 140 ? 2.217 -5.905 23.694 1.00 84.75 140 SER A C 1
ATOM 1064 O O . SER A 1 140 ? 1.955 -6.871 24.405 1.00 84.75 140 SER A O 1
ATOM 1066 N N . GLN A 1 141 ? 1.555 -5.654 22.566 1.00 84.25 141 GLN A N 1
ATOM 1067 C CA . GLN A 1 141 ? 0.416 -6.438 22.089 1.00 84.25 141 GLN A CA 1
ATOM 1068 C C . GLN A 1 141 ? 0.814 -7.700 21.308 1.00 84.25 141 GLN A C 1
ATOM 1070 O O . GLN A 1 141 ? -0.067 -8.413 20.828 1.00 84.25 141 GLN A O 1
ATOM 1075 N N . ARG A 1 142 ? 2.120 -7.962 21.127 1.00 85.00 142 ARG A N 1
ATOM 1076 C CA . ARG A 1 142 ? 2.649 -9.077 20.318 1.00 85.00 142 ARG A CA 1
ATOM 1077 C C . ARG A 1 142 ? 2.038 -9.139 18.910 1.00 85.00 142 ARG A C 1
ATOM 1079 O O . ARG A 1 142 ? 1.835 -10.211 18.349 1.00 85.00 142 AR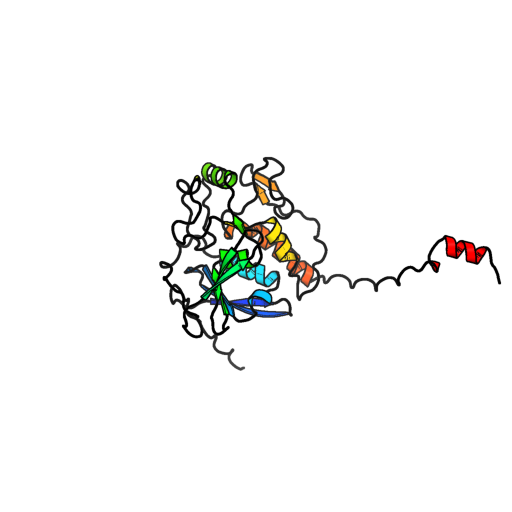G A O 1
ATOM 1086 N N . ARG A 1 143 ? 1.721 -7.976 18.335 1.00 86.00 143 ARG A N 1
ATOM 1087 C CA . ARG A 1 143 ? 1.235 -7.870 16.954 1.00 86.00 143 ARG A CA 1
ATOM 1088 C C . ARG A 1 143 ? 2.417 -7.976 16.006 1.00 86.00 143 ARG A C 1
ATOM 1090 O O . ARG A 1 143 ? 3.424 -7.301 16.227 1.00 86.00 143 ARG A O 1
ATOM 1097 N N . VAL A 1 144 ? 2.291 -8.761 14.945 1.00 87.94 144 VAL A N 1
ATOM 1098 C CA . VAL A 1 144 ? 3.298 -8.825 13.879 1.00 87.94 144 VAL A CA 1
ATOM 1099 C C . VAL A 1 144 ? 3.117 -7.611 12.969 1.00 87.94 144 VAL A C 1
ATOM 1101 O O . VAL A 1 144 ? 2.000 -7.295 12.576 1.00 87.94 144 VAL A O 1
ATOM 1104 N N . LEU A 1 145 ? 4.205 -6.890 12.697 1.00 89.75 145 LEU A N 1
ATOM 1105 C CA . LEU A 1 145 ? 4.235 -5.826 11.690 1.00 89.75 145 LEU A CA 1
ATOM 1106 C C . LEU A 1 145 ? 4.888 -6.411 10.443 1.00 89.75 145 LEU A C 1
ATOM 1108 O O . LEU A 1 145 ? 5.980 -6.961 10.557 1.00 89.75 145 LEU A O 1
ATOM 1112 N N . HIS A 1 146 ? 4.272 -6.251 9.280 1.00 90.69 146 HIS A N 1
ATOM 1113 C CA . HIS A 1 146 ? 4.884 -6.642 8.013 1.00 90.69 146 HIS A CA 1
ATOM 1114 C C . HIS A 1 146 ? 5.493 -5.421 7.325 1.00 90.69 146 HIS A C 1
ATOM 1116 O O . HIS A 1 146 ? 4.900 -4.343 7.272 1.00 90.69 146 HIS A O 1
ATOM 1122 N N . CYS A 1 147 ? 6.712 -5.564 6.806 1.00 89.56 147 CYS A N 1
ATOM 1123 C CA . CYS A 1 147 ? 7.354 -4.503 6.048 1.00 89.56 147 CYS A CA 1
ATOM 1124 C C . CYS A 1 147 ? 6.587 -4.260 4.744 1.00 89.56 147 CYS A C 1
ATOM 1126 O O . CYS A 1 147 ? 6.574 -5.122 3.872 1.00 89.56 147 CYS A O 1
ATOM 1128 N N . LEU A 1 148 ? 6.060 -3.049 4.545 1.00 90.06 148 LEU A N 1
ATOM 1129 C CA . LEU A 1 148 ? 5.405 -2.667 3.286 1.00 90.06 148 LEU A CA 1
ATOM 1130 C C . LEU A 1 148 ? 6.348 -2.719 2.063 1.00 90.06 148 LEU A C 1
ATOM 1132 O O . LEU A 1 148 ? 5.903 -2.603 0.932 1.00 90.06 148 LEU A O 1
ATOM 1136 N N . GLY A 1 149 ? 7.665 -2.831 2.251 1.00 88.00 149 GLY A N 1
ATOM 1137 C CA . GLY A 1 149 ? 8.626 -2.912 1.148 1.00 88.00 149 GLY A CA 1
ATOM 1138 C C . GLY A 1 149 ? 8.820 -4.317 0.577 1.00 88.00 149 GLY A C 1
ATOM 1139 O O . GLY A 1 149 ? 9.049 -4.444 -0.622 1.00 88.00 149 GLY A O 1
ATOM 1140 N N . CYS A 1 150 ? 8.774 -5.354 1.418 1.00 84.88 150 CYS A N 1
ATOM 1141 C CA . CYS A 1 150 ? 9.082 -6.733 1.014 1.00 84.88 150 CYS A CA 1
ATOM 1142 C C . CYS A 1 150 ? 8.164 -7.806 1.621 1.00 84.88 150 CYS A C 1
ATOM 1144 O O . CYS A 1 150 ? 8.322 -8.974 1.294 1.00 84.88 150 CYS A O 1
ATOM 1146 N N . GLY A 1 151 ? 7.243 -7.449 2.519 1.00 86.81 151 GLY A N 1
ATOM 1147 C CA . GLY A 1 151 ? 6.359 -8.384 3.227 1.00 86.81 151 GLY A CA 1
ATOM 1148 C C . GLY A 1 151 ? 6.981 -9.066 4.450 1.00 86.81 151 GLY A C 1
ATOM 1149 O O . GLY A 1 151 ? 6.258 -9.683 5.229 1.00 86.81 151 GLY A O 1
ATOM 1150 N N . ALA A 1 152 ? 8.294 -8.925 4.678 1.00 86.62 152 ALA A N 1
ATOM 1151 C CA . ALA A 1 152 ? 8.973 -9.552 5.812 1.00 86.62 152 ALA A CA 1
ATOM 1152 C C . ALA A 1 152 ? 8.347 -9.144 7.152 1.00 86.62 152 ALA A C 1
ATOM 1154 O O . ALA A 1 152 ? 8.136 -7.952 7.406 1.00 86.62 152 ALA A O 1
ATOM 1155 N N . ALA A 1 153 ? 8.108 -10.127 8.020 1.00 88.94 153 ALA A N 1
ATOM 1156 C CA . ALA A 1 153 ? 7.737 -9.871 9.402 1.00 88.94 153 ALA A CA 1
ATOM 1157 C C . ALA A 1 153 ? 8.877 -9.123 10.110 1.00 88.94 153 ALA A C 1
ATOM 1159 O O . ALA A 1 153 ? 10.045 -9.503 10.029 1.00 88.94 153 ALA A O 1
ATOM 1160 N N . VAL A 1 154 ? 8.533 -8.039 10.794 1.00 87.56 154 VAL A N 1
ATOM 1161 C CA . VAL A 1 154 ? 9.453 -7.272 11.628 1.00 87.56 154 VAL A CA 1
ATOM 1162 C C . VAL A 1 154 ? 9.379 -7.848 13.036 1.00 87.56 154 VAL A C 1
ATOM 1164 O O . VAL A 1 154 ? 8.339 -7.747 13.694 1.00 87.56 154 VAL A O 1
ATOM 1167 N N . GLU A 1 155 ? 10.476 -8.465 13.471 1.00 82.25 155 GLU A N 1
ATOM 1168 C CA . GLU A 1 155 ? 10.600 -9.136 14.768 1.00 82.25 155 GLU A CA 1
ATOM 1169 C C . GLU A 1 155 ? 10.232 -8.201 15.924 1.00 82.25 155 GLU A C 1
ATOM 1171 O O . GLU A 1 155 ? 10.593 -7.022 15.943 1.00 82.25 155 GLU A O 1
ATOM 1176 N N . ALA A 1 156 ? 9.480 -8.713 16.900 1.00 80.19 156 ALA A N 1
ATOM 1177 C CA . ALA A 1 156 ? 8.913 -7.886 17.961 1.00 80.19 156 ALA A CA 1
ATOM 1178 C C . ALA A 1 156 ? 9.996 -7.272 18.864 1.00 80.19 156 ALA A C 1
ATOM 1180 O O . ALA A 1 156 ? 9.815 -6.159 19.368 1.00 80.19 156 ALA A O 1
ATOM 1181 N N . GLU A 1 157 ? 11.100 -7.993 19.038 1.00 77.75 157 GLU A N 1
ATOM 1182 C CA . GLU A 1 157 ? 12.249 -7.665 19.872 1.00 77.75 157 GLU A CA 1
ATOM 1183 C C . GLU A 1 157 ? 13.020 -6.482 19.283 1.00 77.75 157 GLU A C 1
ATOM 1185 O O . GLU A 1 157 ? 13.215 -5.473 19.961 1.00 77.75 157 GLU A O 1
ATOM 1190 N N . THR A 1 158 ? 13.381 -6.567 18.000 1.00 76.56 158 THR A N 1
ATOM 1191 C CA . THR A 1 158 ? 14.194 -5.554 17.310 1.00 76.56 158 THR A CA 1
ATOM 1192 C C . THR A 1 158 ? 13.366 -4.363 16.819 1.00 76.56 158 THR A C 1
ATOM 1194 O O . THR A 1 158 ? 13.894 -3.263 16.657 1.00 76.56 158 THR A O 1
ATOM 1197 N N . ARG A 1 159 ? 12.043 -4.514 16.649 1.00 80.38 159 ARG A N 1
ATOM 1198 C CA . ARG A 1 159 ? 11.152 -3.466 16.112 1.00 80.38 159 ARG A CA 1
ATOM 1199 C C . ARG A 1 159 ? 11.148 -2.151 16.890 1.00 80.38 159 ARG A C 1
ATOM 1201 O O . ARG A 1 159 ? 10.920 -1.105 16.286 1.00 80.38 159 ARG A O 1
ATOM 1208 N N . ALA A 1 160 ? 11.299 -2.185 18.215 1.00 78.56 160 ALA A N 1
ATOM 1209 C CA . ALA A 1 160 ? 11.226 -0.965 19.027 1.00 78.56 160 ALA A CA 1
ATOM 1210 C C . ALA A 1 160 ? 12.328 0.039 18.645 1.00 78.56 160 ALA A C 1
ATOM 1212 O O . ALA A 1 160 ? 12.080 1.245 18.608 1.00 78.56 160 ALA A O 1
ATOM 1213 N N . GLU A 1 161 ? 13.501 -0.485 18.298 1.00 81.12 161 GLU A N 1
ATOM 1214 C CA . GLU A 1 161 ? 14.714 0.269 17.975 1.00 81.12 161 GLU A CA 1
ATOM 1215 C C . GLU A 1 161 ? 14.960 0.343 16.461 1.00 81.12 161 GLU A C 1
ATOM 1217 O O . GLU A 1 161 ? 15.615 1.266 15.987 1.00 81.12 161 GLU A O 1
ATOM 1222 N N . ALA A 1 162 ? 14.385 -0.576 15.679 1.00 82.62 162 ALA A N 1
ATOM 1223 C CA . ALA A 1 162 ? 14.546 -0.610 14.233 1.00 82.62 162 ALA A CA 1
ATOM 1224 C C . ALA A 1 162 ? 13.978 0.644 13.546 1.00 82.62 162 ALA A C 1
ATOM 1226 O O . ALA A 1 162 ? 12.805 1.000 13.679 1.00 82.62 162 ALA A O 1
ATOM 1227 N N . GLU A 1 163 ? 14.811 1.291 12.734 1.00 84.38 163 GLU A N 1
ATOM 1228 C CA . GLU A 1 163 ? 14.402 2.390 11.852 1.00 84.38 163 GLU A CA 1
ATOM 1229 C C . GLU A 1 163 ? 13.949 1.885 10.474 1.00 84.38 163 GLU A C 1
ATOM 1231 O O . GLU A 1 163 ? 13.121 2.513 9.806 1.00 84.38 163 GLU A O 1
ATOM 1236 N N . ALA A 1 164 ? 14.446 0.714 10.073 1.00 87.88 164 ALA A N 1
ATOM 1237 C CA . ALA A 1 164 ? 14.197 0.089 8.786 1.00 87.88 164 ALA A CA 1
ATOM 1238 C C . ALA A 1 164 ? 14.099 -1.438 8.905 1.00 87.88 164 ALA A C 1
ATOM 1240 O O . ALA A 1 164 ? 14.515 -2.045 9.888 1.00 87.88 164 ALA A O 1
ATOM 1241 N N . CYS A 1 165 ? 13.533 -2.062 7.878 1.00 87.00 165 CYS A N 1
ATOM 1242 C CA . CYS A 1 165 ? 13.448 -3.508 7.758 1.00 87.00 165 CYS A CA 1
ATOM 1243 C C . CYS A 1 165 ? 14.841 -4.125 7.579 1.00 87.00 165 CYS A C 1
ATOM 1245 O O . CYS A 1 165 ? 15.568 -3.739 6.664 1.00 87.00 165 CYS A O 1
ATOM 1247 N N . ALA A 1 166 ? 15.168 -5.141 8.381 1.00 85.88 166 ALA A N 1
ATOM 1248 C CA . ALA A 1 166 ? 16.450 -5.847 8.309 1.00 85.88 166 ALA A CA 1
ATOM 1249 C C . ALA A 1 166 ? 16.688 -6.561 6.962 1.00 85.88 166 ALA A C 1
ATOM 1251 O O . ALA A 1 166 ? 17.828 -6.798 6.581 1.00 85.88 166 ALA A O 1
ATOM 1252 N N . TRP A 1 167 ? 15.615 -6.879 6.228 1.00 84.12 167 TRP A N 1
ATOM 1253 C CA . TRP A 1 167 ? 15.684 -7.612 4.961 1.00 84.12 167 TRP A CA 1
ATOM 1254 C C . TRP A 1 167 ? 15.912 -6.719 3.742 1.00 84.12 167 TRP A C 1
ATOM 1256 O O . TRP A 1 167 ? 16.693 -7.061 2.860 1.00 84.12 167 TRP A O 1
ATOM 1266 N N . CYS A 1 168 ? 15.196 -5.597 3.647 1.00 82.38 168 CYS A N 1
ATOM 1267 C CA . CYS A 1 168 ? 15.187 -4.765 2.438 1.00 82.38 168 CYS A CA 1
ATOM 1268 C C . CYS A 1 168 ? 15.592 -3.308 2.681 1.00 82.38 168 CYS A C 1
ATOM 1270 O O . CYS A 1 168 ? 15.499 -2.500 1.758 1.00 82.38 168 CYS A O 1
ATOM 1272 N N . ALA A 1 169 ? 15.974 -2.959 3.916 1.00 84.75 169 ALA A N 1
ATOM 1273 C CA . ALA A 1 169 ? 16.322 -1.607 4.358 1.00 84.75 169 ALA A CA 1
ATOM 1274 C C . ALA A 1 169 ? 15.230 -0.540 4.123 1.00 84.75 169 ALA A C 1
ATOM 1276 O O . ALA A 1 169 ? 15.475 0.653 4.291 1.00 84.75 169 ALA A O 1
ATOM 1277 N N . THR A 1 170 ? 14.003 -0.943 3.769 1.00 85.38 170 THR A N 1
ATOM 1278 C CA . THR A 1 170 ? 12.870 -0.014 3.669 1.00 85.38 170 THR A CA 1
ATOM 1279 C C . THR A 1 170 ? 12.539 0.501 5.070 1.00 85.38 170 THR A C 1
ATOM 1281 O O . THR A 1 170 ? 12.416 -0.327 5.979 1.00 85.38 170 THR A O 1
ATOM 1284 N N . PRO A 1 171 ? 12.367 1.821 5.271 1.00 88.25 171 PRO A N 1
ATOM 1285 C CA . PRO A 1 171 ? 11.929 2.367 6.551 1.00 88.25 171 PRO A CA 1
ATOM 1286 C C . PRO A 1 171 ? 10.676 1.664 7.083 1.00 88.25 171 PRO A C 1
ATOM 1288 O O . PRO A 1 171 ? 9.849 1.181 6.306 1.00 88.25 171 PRO A O 1
ATOM 1291 N N . LEU A 1 172 ? 10.503 1.616 8.404 1.00 90.31 172 LEU A N 1
ATOM 1292 C CA . LEU A 1 172 ? 9.271 1.070 8.975 1.00 90.31 172 LEU A CA 1
ATOM 1293 C C . LEU A 1 172 ? 8.105 2.029 8.712 1.00 90.31 172 LEU A C 1
ATOM 1295 O O . LEU A 1 172 ? 8.041 3.131 9.263 1.00 90.31 172 LEU A O 1
ATOM 1299 N N . LEU A 1 173 ? 7.188 1.600 7.848 1.00 90.88 173 LEU A N 1
ATOM 1300 C CA . LEU A 1 173 ? 6.062 2.384 7.352 1.00 90.88 173 LEU A CA 1
ATOM 1301 C C . LEU A 1 173 ? 4.743 1.718 7.728 1.00 90.88 173 LEU A C 1
ATOM 1303 O O . LEU A 1 173 ? 4.654 0.495 7.795 1.00 90.88 173 LEU A O 1
ATOM 1307 N N . VAL A 1 174 ? 3.711 2.537 7.895 1.00 92.75 174 VAL A N 1
ATOM 1308 C CA . VAL A 1 174 ? 2.318 2.099 8.024 1.00 92.75 174 VAL A CA 1
ATOM 1309 C C . VAL A 1 174 ? 1.439 2.860 7.047 1.00 92.75 174 VAL A C 1
ATOM 1311 O O . VAL A 1 174 ? 1.759 3.981 6.641 1.00 92.75 174 VAL A O 1
ATOM 1314 N N . VAL A 1 175 ? 0.311 2.259 6.686 1.00 93.44 175 VAL A N 1
ATOM 1315 C CA . VAL A 1 175 ? -0.702 2.909 5.856 1.00 93.44 175 VAL A CA 1
ATOM 1316 C C . VAL A 1 175 ? -1.383 4.027 6.648 1.00 93.44 175 VAL A C 1
ATOM 1318 O O . VAL A 1 175 ? -1.838 3.833 7.775 1.00 93.44 175 VAL A O 1
ATOM 1321 N N . ASP A 1 176 ? -1.461 5.213 6.053 1.00 91.69 176 ASP A N 1
ATOM 1322 C CA . ASP A 1 176 ? -2.211 6.356 6.570 1.00 91.69 176 ASP A CA 1
ATOM 1323 C C . ASP A 1 176 ? -3.703 6.127 6.270 1.00 91.69 176 ASP A C 1
ATOM 1325 O O . ASP A 1 176 ? -4.204 6.508 5.211 1.00 91.69 176 ASP A O 1
ATOM 1329 N N . LEU A 1 177 ? -4.395 5.425 7.176 1.00 92.25 177 LEU A N 1
ATOM 1330 C CA . LEU A 1 177 ? -5.791 4.998 7.007 1.00 92.25 177 LEU A CA 1
ATOM 1331 C C . LEU A 1 177 ? -6.763 6.154 6.692 1.00 92.25 177 LEU A C 1
ATOM 1333 O O . LEU A 1 177 ? -7.554 5.991 5.756 1.00 92.25 177 LEU A O 1
ATOM 1337 N N . PRO A 1 178 ? -6.680 7.330 7.355 1.00 89.56 178 PRO A N 1
ATOM 1338 C CA . PRO A 1 178 ? -7.473 8.494 6.965 1.00 89.56 178 PRO A CA 1
ATOM 1339 C C . PRO A 1 178 ? -7.275 8.891 5.504 1.00 89.56 178 PRO A C 1
ATOM 1341 O O . PRO A 1 178 ? -8.241 9.089 4.761 1.00 89.56 178 PRO A O 1
ATOM 1344 N N . ARG A 1 179 ? -6.015 8.971 5.060 1.00 90.56 179 ARG A N 1
ATOM 1345 C CA . ARG A 1 179 ? -5.701 9.346 3.678 1.00 90.56 179 ARG A CA 1
ATOM 1346 C C . ARG A 1 179 ? -6.086 8.263 2.688 1.00 90.56 179 ARG A C 1
ATOM 1348 O O . ARG A 1 179 ? -6.572 8.614 1.619 1.00 90.56 179 ARG A O 1
ATOM 1355 N N . LEU A 1 180 ? -5.902 6.985 3.019 1.00 92.25 180 LEU A N 1
ATOM 1356 C CA . LEU A 1 180 ? -6.317 5.881 2.157 1.00 92.25 180 LEU A CA 1
ATOM 1357 C C . LEU A 1 180 ? -7.830 5.922 1.929 1.00 92.25 180 LEU A C 1
ATOM 1359 O O . LEU A 1 180 ? -8.259 5.958 0.778 1.00 92.25 180 LEU A O 1
ATOM 1363 N N . GLY A 1 181 ? -8.627 6.005 3.000 1.00 89.94 181 GLY A N 1
ATOM 1364 C CA . GLY A 1 181 ? -10.085 6.100 2.892 1.00 89.94 181 GLY A CA 1
ATOM 1365 C C . GLY A 1 181 ? -10.528 7.291 2.038 1.00 89.94 181 GLY A C 1
ATOM 1366 O O . GLY A 1 181 ? -11.353 7.148 1.137 1.00 89.94 181 GLY A O 1
ATOM 1367 N N . HIS A 1 182 ? -9.911 8.459 2.240 1.00 87.25 182 HIS A N 1
ATOM 1368 C CA . HIS A 1 182 ? -10.188 9.635 1.416 1.00 87.25 182 HIS A CA 1
ATOM 1369 C C . HIS A 1 182 ? -9.789 9.444 -0.057 1.00 87.25 182 HIS A C 1
ATOM 1371 O O . HIS A 1 182 ? -10.539 9.798 -0.965 1.00 87.25 182 HIS A O 1
ATOM 1377 N N . ALA A 1 183 ? -8.615 8.867 -0.309 1.00 88.50 183 ALA A N 1
ATOM 1378 C CA . ALA A 1 183 ? -8.057 8.706 -1.644 1.00 88.50 183 ALA A CA 1
ATOM 1379 C C . ALA A 1 183 ? -8.794 7.649 -2.484 1.00 88.50 183 ALA A C 1
ATOM 1381 O O . ALA A 1 183 ? -8.855 7.789 -3.707 1.00 88.50 183 ALA A O 1
ATOM 1382 N N . LEU A 1 184 ? -9.375 6.622 -1.854 1.00 87.56 184 LEU A N 1
ATOM 1383 C CA . LEU A 1 184 ? -10.261 5.667 -2.530 1.00 87.56 184 LEU A CA 1
ATOM 1384 C C . LEU A 1 184 ? -11.563 6.338 -2.988 1.00 87.56 184 LEU A C 1
ATOM 1386 O O . LEU A 1 184 ? -12.046 6.043 -4.078 1.00 87.56 184 LEU A O 1
ATOM 1390 N N . ARG A 1 185 ? -12.078 7.301 -2.211 1.00 78.19 185 ARG A N 1
ATOM 1391 C CA . ARG A 1 185 ? -13.268 8.089 -2.571 1.00 78.19 185 ARG A CA 1
ATOM 1392 C C . ARG A 1 185 ? -12.988 9.174 -3.613 1.00 78.19 185 ARG A C 1
ATOM 1394 O O . ARG A 1 185 ? -13.823 9.423 -4.468 1.00 78.19 185 ARG A O 1
ATOM 1401 N N . GLN A 1 186 ? -11.832 9.837 -3.583 1.00 74.56 186 GLN A N 1
ATOM 1402 C CA . GLN A 1 186 ? -11.522 10.882 -4.574 1.00 74.56 186 GLN A CA 1
ATOM 1403 C C . GLN A 1 186 ? -11.440 10.346 -6.011 1.00 74.56 186 GLN A C 1
ATOM 1405 O O . GLN A 1 186 ? -11.732 11.072 -6.957 1.00 74.56 186 GLN A O 1
ATOM 1410 N N . ARG A 1 187 ? -11.050 9.080 -6.188 1.00 69.06 187 ARG A N 1
ATOM 1411 C CA . ARG A 1 187 ? -10.933 8.430 -7.500 1.00 69.06 187 ARG A CA 1
ATOM 1412 C C . ARG A 1 187 ? -12.251 7.767 -7.894 1.00 69.06 187 ARG A C 1
ATOM 1414 O O . ARG A 1 187 ? -12.273 6.573 -8.167 1.00 69.06 187 ARG A O 1
ATOM 1421 N N . GLY A 1 188 ? -13.340 8.529 -7.861 1.00 62.44 188 GLY A N 1
ATOM 1422 C CA . GLY A 1 188 ? -14.695 8.042 -8.117 1.00 62.44 188 GLY A CA 1
ATOM 1423 C C . GLY A 1 188 ? -14.863 7.276 -9.435 1.00 62.44 188 GLY A C 1
ATOM 1424 O O . GLY A 1 188 ? -13.961 7.159 -10.271 1.00 62.44 188 GLY A O 1
ATOM 1425 N N . VAL A 1 189 ? -16.050 6.706 -9.613 1.00 62.84 189 VAL A N 1
ATOM 1426 C CA . VAL A 1 189 ? -16.380 5.892 -10.787 1.00 62.84 189 VAL A CA 1
ATOM 1427 C C . VAL A 1 189 ? -16.306 6.756 -12.045 1.00 62.84 189 VAL A C 1
ATOM 1429 O O . VAL A 1 189 ? -16.929 7.807 -12.108 1.00 62.84 189 VAL A O 1
ATOM 1432 N N . ALA A 1 190 ? -15.542 6.314 -13.044 1.00 66.00 190 ALA A N 1
ATOM 1433 C CA . ALA A 1 190 ? -15.423 6.991 -14.337 1.00 66.00 190 ALA A CA 1
ATOM 1434 C C . ALA A 1 190 ? -15.008 8.488 -14.270 1.00 66.00 190 ALA A C 1
ATOM 1436 O O . ALA A 1 190 ? -15.338 9.262 -15.165 1.00 66.00 190 ALA A O 1
ATOM 1437 N N . GLY A 1 191 ? -14.297 8.907 -13.212 1.00 63.75 191 GLY A N 1
ATOM 1438 C CA . GLY A 1 191 ? -13.879 10.304 -13.031 1.00 63.75 191 GLY A CA 1
ATOM 1439 C C . GLY A 1 191 ? -14.987 11.243 -12.536 1.00 63.75 191 GLY A C 1
ATOM 1440 O O . GLY A 1 191 ? -14.735 12.435 -12.360 1.00 63.75 191 GLY A O 1
ATOM 1441 N N . GLU A 1 192 ? -16.185 10.720 -12.265 1.00 67.06 192 GLU A N 1
ATOM 1442 C CA . GLU A 1 192 ? -17.280 11.480 -11.668 1.00 67.06 192 GLU A CA 1
ATOM 1443 C C . GLU A 1 192 ? -17.035 11.727 -10.168 1.00 67.06 192 GLU A C 1
ATOM 1445 O O . GLU A 1 192 ? -16.445 10.883 -9.476 1.00 67.06 192 GLU A O 1
ATOM 1450 N N . PRO A 1 193 ? -17.506 12.865 -9.621 1.00 65.94 193 PRO A N 1
ATOM 1451 C CA . PRO A 1 193 ? -17.482 13.102 -8.187 1.00 65.94 193 PRO A CA 1
ATOM 1452 C C . PRO A 1 193 ? -18.256 12.005 -7.457 1.00 65.94 193 PRO A C 1
ATOM 1454 O O . PRO A 1 193 ? -19.412 11.727 -7.781 1.00 65.94 193 PRO A O 1
ATOM 1457 N N . MET A 1 194 ? -17.646 11.420 -6.425 1.00 71.12 194 MET A N 1
ATOM 1458 C CA . MET A 1 194 ? -18.370 10.510 -5.544 1.00 71.12 194 MET A CA 1
ATOM 1459 C C . MET A 1 194 ? -19.568 11.223 -4.902 1.00 71.12 194 MET A C 1
ATOM 1461 O O . MET A 1 194 ? -19.447 12.397 -4.523 1.00 71.12 194 MET A O 1
ATOM 1465 N N . PRO A 1 195 ? -20.712 10.533 -4.735 1.00 70.06 195 PRO A N 1
ATOM 1466 C CA . PRO A 1 195 ? -21.792 11.055 -3.918 1.00 70.06 195 PRO A CA 1
ATOM 1467 C C . PRO A 1 195 ? -21.280 11.331 -2.494 1.00 70.06 195 PRO A C 1
ATOM 1469 O O . PRO A 1 195 ? -20.293 10.726 -2.055 1.00 70.06 195 PRO A O 1
ATOM 1472 N N . PRO A 1 196 ? -21.936 12.242 -1.752 1.00 71.12 196 PRO A N 1
ATOM 1473 C CA . PRO A 1 196 ? -21.669 12.397 -0.332 1.00 71.12 196 PRO A CA 1
ATOM 1474 C C . PRO A 1 196 ? -21.734 11.032 0.351 1.00 71.12 196 PRO A C 1
ATOM 1476 O O . PRO A 1 196 ? -22.609 10.226 0.034 1.00 71.12 196 PRO A O 1
ATOM 1479 N N . ALA A 1 197 ? -20.808 10.786 1.276 1.00 69.69 197 ALA A N 1
ATOM 1480 C CA . ALA A 1 197 ? -20.846 9.573 2.076 1.00 69.69 197 ALA A CA 1
ATOM 1481 C C . ALA A 1 197 ? -22.222 9.439 2.741 1.00 69.69 197 ALA A C 1
ATOM 1483 O O . ALA A 1 197 ? -22.775 10.433 3.215 1.00 69.69 197 ALA A O 1
ATOM 1484 N N . ASP A 1 198 ? -22.733 8.214 2.818 1.00 70.62 198 ASP A N 1
ATOM 1485 C CA . ASP A 1 198 ? -23.991 7.876 3.499 1.00 70.62 198 ASP A CA 1
ATOM 1486 C C . ASP A 1 198 ? -23.992 8.239 5.000 1.00 70.62 198 ASP A C 1
ATOM 1488 O O . ASP A 1 198 ? -25.026 8.219 5.664 1.00 70.62 198 ASP A O 1
ATOM 1492 N N . GLY A 1 199 ? -22.825 8.608 5.530 1.00 73.88 199 GLY A N 1
ATOM 1493 C CA . GLY A 1 199 ? -22.612 9.021 6.906 1.00 73.88 199 GLY A CA 1
ATOM 1494 C C . GLY A 1 199 ? -22.351 7.849 7.844 1.00 73.88 199 GLY A C 1
ATOM 1495 O O . GLY A 1 199 ? -21.992 8.102 8.999 1.00 73.88 199 GLY A O 1
ATOM 1496 N N . VAL A 1 200 ? -22.446 6.604 7.362 1.00 78.94 200 VAL A N 1
ATOM 1497 C CA . VAL A 1 200 ? -22.219 5.397 8.154 1.00 78.94 200 VAL A CA 1
ATOM 1498 C C . VAL A 1 200 ? -20.730 5.322 8.509 1.00 78.94 200 VAL A C 1
ATOM 1500 O O . VAL A 1 200 ? -19.876 5.300 7.623 1.00 78.94 200 VAL A O 1
ATOM 1503 N N . PRO A 1 201 ? -20.368 5.357 9.803 1.00 82.19 201 PRO A N 1
ATOM 1504 C CA . PRO A 1 201 ? -18.972 5.277 10.198 1.00 82.19 201 PRO A CA 1
ATOM 1505 C C . PRO A 1 201 ? -18.438 3.863 9.974 1.00 82.19 201 PRO A C 1
ATOM 1507 O O . PRO A 1 201 ? -19.095 2.876 10.325 1.00 82.19 201 PRO A O 1
ATOM 1510 N N . LEU A 1 202 ? -17.215 3.765 9.449 1.00 88.75 202 LEU A N 1
ATOM 1511 C CA . LEU A 1 202 ? -16.523 2.483 9.381 1.00 88.75 202 LEU A CA 1
ATOM 1512 C C . LEU A 1 202 ? -16.301 1.956 10.802 1.00 88.75 202 LEU A C 1
ATOM 1514 O O . LEU A 1 202 ? -15.912 2.705 11.696 1.00 88.75 202 LEU A O 1
ATOM 1518 N N . ARG A 1 203 ? -16.530 0.658 11.013 1.00 90.38 203 ARG A N 1
ATOM 1519 C CA . ARG A 1 203 ? -16.269 0.003 12.297 1.00 90.38 203 ARG A CA 1
ATOM 1520 C C . ARG A 1 203 ? -14.869 -0.590 12.294 1.00 90.38 203 ARG A C 1
ATOM 1522 O O . ARG A 1 203 ? -14.655 -1.670 11.752 1.00 90.38 203 ARG A O 1
ATOM 1529 N N . TRP A 1 204 ? -13.929 0.110 12.915 1.00 92.12 204 TRP A N 1
ATOM 1530 C CA . TRP A 1 204 ? -12.562 -0.360 13.101 1.00 92.12 204 TRP A CA 1
ATOM 1531 C C . TRP A 1 204 ? -12.268 -0.566 14.588 1.00 92.12 204 TRP A C 1
ATOM 1533 O O . TRP A 1 204 ? -12.441 0.373 15.369 1.00 92.12 204 TRP A O 1
ATOM 1543 N N . PRO A 1 205 ? -11.830 -1.759 15.020 1.00 90.88 205 PRO A N 1
ATOM 1544 C CA . PRO A 1 205 ? -11.448 -1.976 16.407 1.00 90.88 205 PRO A CA 1
ATOM 1545 C C . PRO A 1 205 ? -10.099 -1.306 16.685 1.00 90.88 205 PRO A C 1
ATOM 1547 O O . PRO A 1 205 ? -9.106 -1.544 15.996 1.00 90.88 205 PRO A O 1
ATOM 1550 N N . CYS A 1 206 ? -10.037 -0.465 17.714 1.00 90.06 206 CYS A N 1
ATOM 1551 C CA . CYS A 1 206 ? -8.776 0.089 18.183 1.00 90.06 206 CYS A CA 1
ATOM 1552 C C . CYS A 1 206 ? -7.830 -1.049 18.579 1.00 90.06 206 CYS A C 1
ATOM 1554 O O . CYS A 1 206 ? -8.168 -1.868 19.431 1.00 90.06 206 CYS A O 1
ATOM 1556 N N . HIS A 1 207 ? -6.621 -1.056 18.015 1.00 86.81 207 HIS A N 1
ATOM 1557 C CA . HIS A 1 207 ? -5.620 -2.076 18.322 1.00 86.81 207 HIS A CA 1
ATOM 1558 C C . HIS A 1 207 ? -5.228 -2.107 19.815 1.00 86.81 207 HIS A C 1
ATOM 1560 O O . HIS A 1 207 ? -4.870 -3.165 20.319 1.00 86.81 207 HIS A O 1
ATOM 1566 N N . ALA A 1 208 ? -5.338 -0.974 20.522 1.00 87.25 208 ALA A N 1
ATOM 1567 C CA . ALA A 1 208 ? -4.946 -0.848 21.923 1.00 87.25 208 ALA A CA 1
ATOM 1568 C C . ALA A 1 208 ? -6.063 -1.178 22.925 1.00 87.25 208 ALA A C 1
ATOM 1570 O O . ALA A 1 208 ? -5.834 -1.963 23.839 1.00 87.25 208 ALA A O 1
ATOM 1571 N N . CYS A 1 209 ? -7.256 -0.588 22.786 1.00 91.38 209 CYS A N 1
ATOM 1572 C CA . CYS A 1 209 ? -8.343 -0.760 23.764 1.00 91.38 209 CYS A CA 1
ATOM 1573 C C . CYS A 1 209 ? -9.573 -1.514 23.233 1.00 91.38 209 CYS A C 1
ATOM 1575 O O . CYS A 1 209 ? -10.539 -1.685 23.969 1.00 91.38 209 CYS A O 1
ATOM 1577 N N . GLY A 1 210 ? -9.589 -1.919 21.959 1.00 90.56 210 GLY A N 1
ATOM 1578 C CA . GLY A 1 210 ? -10.724 -2.611 21.335 1.00 90.56 210 GLY A CA 1
ATOM 1579 C C . GLY A 1 210 ? -11.931 -1.725 21.002 1.00 90.56 210 GLY A C 1
ATOM 1580 O O . GLY A 1 210 ? -12.842 -2.178 20.312 1.00 90.56 210 GLY A O 1
ATOM 1581 N N . ALA A 1 211 ? -11.937 -0.459 21.430 1.00 93.00 211 ALA A N 1
ATOM 1582 C CA . ALA A 1 211 ? -13.003 0.491 21.127 1.00 93.00 211 ALA A CA 1
ATOM 1583 C C . ALA A 1 211 ? -13.241 0.622 19.620 1.00 93.00 211 ALA A C 1
ATOM 1585 O O . ALA A 1 211 ? -12.291 0.728 18.843 1.00 93.00 211 ALA A O 1
ATOM 1586 N N . THR A 1 212 ? -14.506 0.662 19.208 1.00 93.56 212 THR A N 1
ATOM 1587 C CA . THR A 1 212 ? -14.856 0.879 17.801 1.00 93.56 212 THR A CA 1
ATOM 1588 C C . THR A 1 212 ? -14.692 2.352 17.435 1.00 93.56 212 THR A C 1
ATOM 1590 O O . THR A 1 212 ? -15.150 3.232 18.160 1.00 93.56 212 THR A O 1
ATOM 1593 N N . LEU A 1 213 ? -14.049 2.621 16.302 1.00 93.00 213 LEU A N 1
ATOM 1594 C CA . LEU A 1 213 ? -13.820 3.960 15.762 1.00 93.00 213 LEU A CA 1
ATOM 1595 C C . LEU A 1 213 ? -13.873 3.946 14.230 1.00 93.00 213 LEU A C 1
ATOM 1597 O O . LEU A 1 213 ? -13.772 2.881 13.627 1.00 93.00 213 LEU A O 1
ATOM 1601 N N . ASP A 1 214 ? -13.963 5.128 13.618 1.00 92.25 214 ASP A N 1
ATOM 1602 C CA . ASP A 1 214 ? -13.832 5.304 12.168 1.00 92.25 214 ASP A CA 1
ATOM 1603 C C . ASP A 1 214 ? -12.412 5.801 11.819 1.00 92.25 214 ASP A C 1
ATOM 1605 O O . ASP A 1 214 ? -12.076 6.961 12.097 1.00 92.25 214 ASP A O 1
ATOM 1609 N N . PRO A 1 215 ? -11.562 4.957 11.205 1.00 91.12 215 PRO A N 1
ATOM 1610 C CA . PRO A 1 215 ? -10.176 5.282 10.901 1.00 91.12 215 PRO A CA 1
ATOM 1611 C C . PRO A 1 215 ? -10.062 6.223 9.698 1.00 91.12 215 PRO A C 1
ATOM 1613 O O . PRO A 1 215 ? -8.964 6.663 9.379 1.00 91.12 215 PRO A O 1
ATOM 1616 N N . THR A 1 216 ? -11.175 6.547 9.029 1.00 89.12 216 THR A N 1
ATOM 1617 C CA . THR A 1 216 ? -11.219 7.557 7.966 1.00 89.12 216 THR A CA 1
ATOM 1618 C C . THR A 1 216 ? -11.413 8.976 8.510 1.00 89.12 216 THR A C 1
ATOM 1620 O O . THR A 1 216 ? -11.171 9.947 7.794 1.00 89.12 216 THR A O 1
ATOM 1623 N N . ARG A 1 217 ? -11.825 9.111 9.782 1.00 87.94 217 ARG A N 1
ATOM 1624 C CA . ARG A 1 217 ? -12.187 10.397 10.409 1.00 87.94 217 ARG A CA 1
ATOM 1625 C C . ARG A 1 217 ? -11.205 10.879 11.473 1.00 87.94 217 ARG A C 1
ATOM 1627 O O . ARG A 1 217 ? -11.167 12.072 11.755 1.00 87.94 217 ARG A O 1
ATOM 1634 N N . SER A 1 218 ? -10.431 9.978 12.071 1.00 87.62 218 SER A N 1
ATOM 1635 C CA . SER A 1 218 ? -9.453 10.305 13.113 1.00 87.62 218 SER A CA 1
ATOM 1636 C C . SER A 1 218 ? -8.137 9.573 12.870 1.00 87.62 218 SER A C 1
ATOM 1638 O O . SER A 1 218 ? -8.129 8.479 12.315 1.00 87.62 218 SER A O 1
ATOM 1640 N N . ALA A 1 219 ? -7.026 10.164 13.318 1.00 87.00 219 ALA A N 1
ATOM 1641 C CA . ALA A 1 219 ? -5.706 9.527 13.330 1.00 87.00 219 ALA A CA 1
ATOM 1642 C C . ALA A 1 219 ? -5.391 8.808 14.659 1.00 87.00 219 ALA A C 1
ATOM 1644 O O . ALA A 1 219 ? -4.433 8.040 14.727 1.00 87.00 219 ALA A O 1
ATOM 1645 N N . ALA A 1 220 ? -6.196 9.035 15.704 1.00 91.62 220 ALA A N 1
ATOM 1646 C CA . ALA A 1 220 ? -6.052 8.419 17.021 1.00 91.62 220 ALA A CA 1
ATOM 1647 C C . ALA A 1 220 ? -7.402 7.941 17.577 1.00 91.62 220 ALA A C 1
ATOM 1649 O O . ALA A 1 220 ? -8.465 8.470 17.237 1.00 91.62 220 ALA A O 1
ATOM 1650 N N . CYS A 1 221 ? -7.368 6.937 18.448 1.00 92.44 221 CYS A N 1
ATOM 1651 C CA . CYS A 1 221 ? -8.554 6.443 19.130 1.00 92.44 221 CYS A CA 1
ATOM 1652 C C . CYS A 1 221 ? -9.089 7.496 20.112 1.00 92.44 221 CYS A C 1
ATOM 1654 O O . CYS A 1 221 ? -8.344 7.911 20.998 1.00 92.44 221 CYS A O 1
ATOM 1656 N N . PRO A 1 222 ? -10.375 7.883 20.034 1.00 93.06 222 PRO A N 1
ATOM 1657 C CA . PRO A 1 222 ? -10.941 8.876 20.947 1.00 93.06 222 PRO A CA 1
ATOM 1658 C C . PRO A 1 222 ? -11.031 8.377 22.397 1.00 93.06 222 PRO A C 1
ATOM 1660 O O . PRO A 1 222 ? -11.117 9.188 23.310 1.00 93.06 222 PRO A O 1
ATOM 1663 N N . GLN A 1 223 ? -11.002 7.058 22.620 1.00 94.44 223 GLN A N 1
ATOM 1664 C CA . GLN A 1 223 ? -11.120 6.474 23.957 1.00 94.44 223 GLN A CA 1
ATOM 1665 C C . GLN A 1 223 ? -9.775 6.322 24.679 1.00 94.44 223 GLN A C 1
ATOM 1667 O O . GLN A 1 223 ? -9.721 6.506 25.888 1.00 94.44 223 GLN A O 1
ATOM 1672 N N . CYS A 1 224 ? -8.695 5.965 23.975 1.00 92.81 224 CYS A N 1
ATOM 1673 C CA . CYS A 1 224 ? -7.388 5.720 24.608 1.00 92.81 224 CYS A CA 1
ATOM 1674 C C . CYS A 1 224 ? -6.228 6.556 24.045 1.00 92.81 224 CYS A C 1
ATOM 1676 O O . CYS A 1 224 ? -5.102 6.416 24.509 1.00 92.81 224 CYS A O 1
ATOM 1678 N N . GLY A 1 225 ? -6.459 7.381 23.020 1.00 91.81 225 GLY A N 1
ATOM 1679 C CA . GLY A 1 225 ? -5.426 8.203 22.382 1.00 91.81 225 GLY A CA 1
ATOM 1680 C C . GLY A 1 225 ? -4.430 7.443 21.497 1.00 91.81 225 GLY A C 1
ATOM 1681 O O . GLY A 1 225 ? -3.596 8.073 20.853 1.00 91.81 225 GLY A O 1
ATOM 1682 N N . ALA A 1 226 ? -4.503 6.110 21.420 1.00 90.00 226 ALA A N 1
ATOM 1683 C CA . ALA A 1 226 ? -3.578 5.319 20.612 1.00 90.00 226 ALA A CA 1
ATOM 1684 C C . ALA A 1 226 ? -3.709 5.641 19.113 1.00 90.00 226 ALA A C 1
ATOM 1686 O O . ALA A 1 226 ? -4.825 5.757 18.597 1.00 90.00 226 ALA A O 1
ATOM 1687 N N . GLY A 1 227 ? -2.575 5.739 18.413 1.00 89.31 227 GLY A N 1
ATOM 1688 C CA . GLY A 1 227 ? -2.534 5.949 16.964 1.00 89.31 227 GLY A CA 1
ATOM 1689 C C . GLY A 1 227 ? -3.271 4.844 16.206 1.00 89.31 227 GLY A C 1
ATOM 1690 O O . GLY A 1 227 ? -3.230 3.674 16.581 1.00 89.31 227 GLY A O 1
ATOM 1691 N N . ILE A 1 228 ? -3.987 5.204 15.147 1.00 90.69 228 ILE A N 1
ATOM 1692 C CA . ILE A 1 228 ? -4.695 4.235 14.310 1.00 90.69 228 ILE A CA 1
ATOM 1693 C C . ILE A 1 228 ? -3.737 3.778 13.208 1.00 90.69 228 ILE A C 1
ATOM 1695 O O . ILE A 1 228 ? -3.142 4.592 12.495 1.00 90.69 228 ILE A O 1
ATOM 1699 N N . LEU A 1 229 ? -3.578 2.464 13.084 1.00 89.44 229 LEU A N 1
ATOM 1700 C CA . LEU A 1 229 ? -2.695 1.830 12.114 1.00 89.44 229 LEU A CA 1
ATOM 1701 C C . LEU A 1 229 ? -3.239 0.457 11.709 1.00 89.44 229 LEU A C 1
ATOM 1703 O O . LEU A 1 229 ? -4.027 -0.153 12.435 1.00 89.44 229 LEU A O 1
ATOM 1707 N N . ALA A 1 230 ? -2.762 -0.016 10.564 1.00 90.56 230 ALA A N 1
ATOM 1708 C CA . ALA A 1 230 ? -2.888 -1.384 10.085 1.00 90.56 230 ALA A CA 1
ATOM 1709 C C . ALA A 1 230 ? -1.479 -2.017 10.112 1.00 90.56 230 ALA A C 1
ATOM 1711 O O . ALA A 1 230 ? -0.589 -1.485 9.439 1.00 90.56 230 ALA A O 1
ATOM 1712 N N . PRO A 1 231 ? -1.231 -3.064 10.926 1.00 86.81 231 PRO A N 1
ATOM 1713 C CA . PRO A 1 231 ? 0.075 -3.736 10.998 1.00 86.81 231 PRO A CA 1
ATOM 1714 C C . PRO A 1 231 ? 0.531 -4.402 9.687 1.00 86.81 231 PRO A C 1
ATOM 1716 O O . PRO A 1 231 ? 1.723 -4.650 9.502 1.00 86.81 231 PRO A O 1
ATOM 1719 N N . SER A 1 232 ? -0.409 -4.690 8.793 1.00 88.44 232 SER A N 1
ATOM 1720 C CA . SER A 1 232 ? -0.202 -5.286 7.474 1.00 88.44 232 SER A CA 1
ATOM 1721 C C . SER A 1 232 ? -1.232 -4.741 6.467 1.00 88.44 232 SER A C 1
ATOM 1723 O O . SER A 1 232 ? -2.201 -4.082 6.855 1.00 88.44 232 SER A O 1
ATOM 1725 N N . LEU A 1 233 ? -1.052 -4.974 5.166 1.00 90.44 233 LEU A N 1
ATOM 1726 C CA . LEU A 1 233 ? -2.059 -4.654 4.143 1.00 90.44 233 LEU A CA 1
ATOM 1727 C C . LEU A 1 233 ? -3.306 -5.538 4.252 1.00 90.44 233 LEU A C 1
ATOM 1729 O O . LEU A 1 233 ? -4.393 -5.103 3.880 1.00 90.44 233 LEU A O 1
ATOM 1733 N N . GLY A 1 234 ? -3.192 -6.748 4.783 1.00 89.44 234 GLY A N 1
ATOM 1734 C CA . GLY A 1 234 ? -4.279 -7.688 5.034 1.00 89.44 234 GLY A CA 1
ATOM 1735 C C . GLY A 1 234 ? -5.242 -7.159 6.084 1.00 89.44 234 GLY A C 1
ATOM 1736 O O . GLY A 1 234 ? -6.459 -7.309 5.946 1.00 89.44 234 GLY A O 1
ATOM 1737 N N . ASP A 1 235 ? -4.728 -6.404 7.057 1.00 91.06 235 ASP A N 1
ATOM 1738 C CA . ASP A 1 235 ? -5.552 -5.693 8.035 1.00 91.06 235 ASP A CA 1
ATOM 1739 C C . ASP A 1 235 ? -6.436 -4.609 7.392 1.00 91.06 235 ASP A C 1
ATOM 1741 O O . ASP A 1 235 ? -7.412 -4.177 8.003 1.00 91.06 235 ASP A O 1
ATOM 1745 N N . LEU A 1 236 ? -6.166 -4.179 6.150 1.00 92.81 236 LEU A N 1
ATOM 1746 C CA . LEU A 1 236 ? -6.994 -3.189 5.446 1.00 92.81 236 LEU A CA 1
ATOM 1747 C C . LEU A 1 236 ? -8.350 -3.734 4.998 1.00 92.81 236 LEU A C 1
ATOM 1749 O O . LEU A 1 236 ? -9.196 -2.940 4.580 1.00 92.81 236 LEU A O 1
ATOM 1753 N N . LYS A 1 237 ? -8.585 -5.052 5.071 1.00 92.56 237 LYS A N 1
ATOM 1754 C CA . LYS A 1 237 ? -9.800 -5.690 4.545 1.00 92.56 237 LYS A CA 1
ATOM 1755 C C . LYS A 1 237 ? -11.103 -4.956 4.919 1.00 92.56 237 LYS A C 1
ATOM 1757 O O . LYS A 1 237 ? -11.869 -4.685 3.997 1.00 92.56 237 LYS A O 1
ATOM 1762 N N . PRO A 1 238 ? -11.365 -4.560 6.184 1.00 92.44 238 PRO A N 1
ATOM 1763 C CA . PRO A 1 238 ? -12.603 -3.858 6.532 1.00 92.44 238 PRO A CA 1
ATOM 1764 C C . PRO A 1 238 ? -12.763 -2.518 5.801 1.00 92.44 238 PRO A C 1
ATOM 1766 O O . PRO A 1 238 ? -13.859 -2.175 5.365 1.00 92.44 238 PRO A O 1
ATOM 1769 N N . LEU A 1 239 ? -11.666 -1.770 5.633 1.00 92.56 239 LEU A N 1
ATOM 1770 C CA . LEU A 1 239 ? -11.666 -0.495 4.916 1.00 92.56 239 LEU A CA 1
ATOM 1771 C C . LEU A 1 239 ? -11.894 -0.709 3.417 1.00 92.56 239 LEU A C 1
ATOM 1773 O O . LEU A 1 239 ? -12.669 0.030 2.812 1.00 92.56 239 LEU A O 1
ATOM 1777 N N . LEU A 1 240 ? -11.258 -1.725 2.828 1.00 93.75 240 LEU A N 1
ATOM 1778 C CA . LEU A 1 240 ? -11.433 -2.067 1.415 1.00 93.75 240 LEU A CA 1
ATOM 1779 C C . LEU A 1 240 ? -12.863 -2.540 1.117 1.00 93.75 240 LEU A C 1
ATOM 1781 O O . LEU A 1 240 ? -13.435 -2.123 0.114 1.00 93.75 240 LEU A O 1
ATOM 1785 N N . ASP A 1 241 ? -13.460 -3.347 2.000 1.00 92.81 241 ASP A N 1
ATOM 1786 C CA . ASP A 1 241 ? -14.850 -3.809 1.881 1.00 92.81 241 ASP A CA 1
ATOM 1787 C C . ASP A 1 241 ? -15.839 -2.633 1.890 1.00 92.81 241 ASP A C 1
ATOM 1789 O O . ASP A 1 241 ? -16.729 -2.563 1.040 1.00 92.81 241 ASP A O 1
ATOM 1793 N N . ALA A 1 242 ? -15.662 -1.679 2.808 1.00 90.44 242 ALA A N 1
ATOM 1794 C CA . ALA A 1 242 ? -16.513 -0.494 2.874 1.00 90.44 242 ALA A CA 1
ATOM 1795 C C . ALA A 1 242 ? -16.325 0.434 1.667 1.00 90.44 242 ALA A C 1
ATOM 1797 O O . ALA A 1 242 ? -17.307 0.866 1.065 1.00 90.44 242 ALA A O 1
ATOM 1798 N N . ALA A 1 243 ? -15.077 0.692 1.265 1.00 90.12 243 ALA A N 1
ATOM 1799 C CA . ALA A 1 243 ? -14.791 1.512 0.092 1.00 90.12 243 ALA A CA 1
ATOM 1800 C C . ALA A 1 243 ? -15.389 0.900 -1.182 1.00 90.12 243 ALA A C 1
ATOM 1802 O O . ALA A 1 243 ? -15.987 1.606 -1.991 1.00 90.12 243 ALA A O 1
ATOM 1803 N N . GLU A 1 244 ? -15.272 -0.418 -1.355 1.00 91.44 244 GLU A N 1
ATOM 1804 C CA . GLU A 1 244 ? -15.870 -1.128 -2.483 1.00 91.44 244 GLU A CA 1
ATOM 1805 C C . GLU A 1 244 ? -17.392 -1.019 -2.499 1.00 91.44 244 GLU A C 1
ATOM 1807 O O . GLU A 1 244 ? -17.976 -0.766 -3.555 1.00 91.44 244 GLU A O 1
ATOM 1812 N N . HIS A 1 245 ? -18.033 -1.193 -1.341 1.00 89.19 245 HIS A N 1
ATOM 1813 C CA . HIS A 1 245 ? -19.478 -1.056 -1.212 1.00 89.19 245 HIS A CA 1
ATOM 1814 C C . HIS A 1 245 ? -19.945 0.339 -1.646 1.00 89.19 245 HIS A C 1
ATOM 1816 O O . HIS A 1 245 ? -20.822 0.454 -2.502 1.00 89.19 245 HIS A O 1
ATOM 1822 N N . GLU A 1 246 ? -19.308 1.391 -1.130 1.00 86.44 246 GLU A N 1
ATOM 1823 C CA . GLU A 1 246 ? -19.628 2.779 -1.475 1.00 86.44 246 GLU A CA 1
ATOM 1824 C C . GLU A 1 246 ? -19.402 3.083 -2.958 1.00 86.44 246 GLU A C 1
ATOM 1826 O O . GLU A 1 246 ? -20.248 3.697 -3.607 1.00 86.44 246 GLU A O 1
ATOM 1831 N N . LEU A 1 247 ? -18.279 2.630 -3.521 1.00 87.12 247 LEU A N 1
ATOM 1832 C CA . LEU A 1 247 ? -17.952 2.829 -4.932 1.00 87.12 247 LEU A CA 1
ATOM 1833 C C . LEU A 1 247 ? -18.949 2.112 -5.856 1.00 87.12 247 LEU A C 1
ATOM 1835 O O . LEU A 1 247 ? -19.367 2.673 -6.869 1.00 87.12 247 LEU A O 1
ATOM 1839 N N . ARG A 1 248 ? -19.368 0.888 -5.509 1.00 88.06 248 ARG A N 1
ATOM 1840 C CA . ARG A 1 248 ? -20.398 0.148 -6.258 1.00 88.06 248 ARG A CA 1
ATOM 1841 C C . ARG A 1 248 ? -21.773 0.805 -6.128 1.00 88.06 248 ARG A C 1
ATOM 1843 O O . ARG A 1 248 ? -22.489 0.905 -7.122 1.00 88.06 248 ARG A O 1
ATOM 1850 N N . ALA A 1 249 ? -22.131 1.287 -4.938 1.00 84.62 249 ALA A N 1
ATOM 1851 C CA . ALA A 1 249 ? -23.374 2.024 -4.725 1.00 84.62 249 ALA A CA 1
ATOM 1852 C C . ALA A 1 249 ? -23.412 3.313 -5.564 1.00 84.62 249 ALA A C 1
ATOM 1854 O O . ALA A 1 249 ? -24.410 3.581 -6.231 1.00 84.62 249 ALA A O 1
ATOM 1855 N N . ALA A 1 250 ? -22.303 4.058 -5.610 1.00 80.81 250 ALA A N 1
ATOM 1856 C CA . ALA A 1 250 ? -22.158 5.254 -6.436 1.00 80.81 250 ALA A CA 1
ATOM 1857 C C . ALA A 1 250 ? -22.255 4.964 -7.943 1.00 80.81 250 ALA A C 1
ATOM 1859 O O . ALA A 1 250 ? -22.849 5.749 -8.677 1.00 80.81 250 ALA A O 1
ATOM 1860 N N . ALA A 1 251 ? -21.715 3.830 -8.407 1.00 79.56 251 ALA A N 1
ATOM 1861 C CA . ALA A 1 251 ? -21.836 3.410 -9.805 1.00 79.56 251 ALA A CA 1
ATOM 1862 C C . ALA A 1 251 ? -23.297 3.141 -10.211 1.00 79.56 251 ALA A C 1
ATOM 1864 O O . ALA A 1 251 ? -23.704 3.482 -11.319 1.00 79.56 251 ALA A O 1
ATOM 1865 N N . ASN A 1 252 ? -24.082 2.539 -9.313 1.00 79.19 252 ASN A N 1
ATOM 1866 C CA . ASN A 1 252 ? -25.484 2.191 -9.566 1.00 79.19 252 ASN A CA 1
ATOM 1867 C C . ASN A 1 252 ? -26.439 3.382 -9.388 1.00 79.19 252 ASN A C 1
ATOM 1869 O O . ASN A 1 252 ? -27.519 3.409 -9.978 1.00 79.19 252 ASN A O 1
ATOM 1873 N N . HIS A 1 253 ? -26.045 4.367 -8.580 1.00 71.88 253 HIS A N 1
ATOM 1874 C CA . HIS A 1 253 ? -26.815 5.573 -8.299 1.00 71.88 253 HIS A CA 1
ATOM 1875 C C . HIS A 1 253 ? -25.979 6.815 -8.623 1.00 71.88 253 HIS A C 1
ATOM 1877 O O . HIS A 1 253 ? -25.494 7.481 -7.701 1.00 71.88 253 HIS A O 1
ATOM 1883 N N . PRO A 1 254 ? -25.797 7.142 -9.919 1.00 64.56 254 PRO A N 1
ATOM 1884 C CA . PRO A 1 254 ? -25.023 8.309 -10.306 1.00 64.56 254 PRO A CA 1
ATOM 1885 C C . PRO A 1 254 ? -25.612 9.568 -9.655 1.00 64.56 254 PRO A C 1
ATOM 1887 O O . PRO A 1 254 ? -26.840 9.673 -9.506 1.00 64.56 254 PRO A O 1
ATOM 1890 N N . PRO A 1 255 ? -24.761 10.523 -9.239 1.00 57.66 255 PRO A N 1
ATOM 1891 C CA . PRO A 1 255 ? -25.225 11.739 -8.598 1.00 57.66 255 PRO A CA 1
ATOM 1892 C C . PRO A 1 255 ? -26.262 12.416 -9.491 1.00 57.66 255 PRO A C 1
ATOM 1894 O O . PRO A 1 255 ? -26.077 12.560 -10.701 1.00 57.66 255 PRO A O 1
ATOM 1897 N N . ARG A 1 256 ? -27.378 12.833 -8.881 1.00 60.03 256 ARG A N 1
ATOM 1898 C CA . ARG A 1 256 ? -28.410 13.609 -9.574 1.00 60.03 256 ARG A CA 1
ATOM 1899 C C . ARG A 1 256 ? -27.702 14.779 -10.270 1.00 60.03 256 ARG A C 1
ATOM 1901 O O . ARG A 1 256 ? -26.918 15.451 -9.590 1.00 60.03 256 ARG A O 1
ATOM 1908 N N . PRO A 1 257 ? -27.943 15.031 -11.571 1.00 59.09 257 PRO A N 1
ATOM 1909 C CA . PRO A 1 257 ? -27.282 16.124 -12.270 1.00 59.09 257 PRO A CA 1
ATOM 1910 C C . PRO A 1 257 ? -27.437 17.385 -11.429 1.00 59.09 257 PRO A C 1
ATOM 1912 O O . PRO A 1 257 ? -28.538 17.663 -10.932 1.00 59.09 257 PRO A O 1
ATOM 1915 N N . LYS A 1 258 ? -26.328 18.110 -11.208 1.00 57.75 258 LYS A N 1
ATOM 1916 C CA . LYS A 1 258 ? -26.381 19.399 -10.513 1.00 57.75 258 LYS A CA 1
ATOM 1917 C C . LYS A 1 258 ? -27.512 20.180 -11.169 1.00 57.75 258 LYS A C 1
ATOM 1919 O O . LYS A 1 258 ? -27.489 20.363 -12.386 1.00 57.75 258 LYS A O 1
ATOM 1924 N N . ARG A 1 259 ? -28.518 20.595 -10.383 1.00 59.28 259 ARG A N 1
ATOM 1925 C CA . ARG A 1 259 ? -29.510 21.564 -10.865 1.00 59.28 259 ARG A CA 1
ATOM 1926 C C . ARG A 1 259 ? -28.708 22.658 -11.558 1.00 59.28 259 ARG A C 1
ATOM 1928 O O . ARG A 1 259 ? -27.741 23.129 -10.953 1.00 59.28 259 ARG A O 1
ATOM 1935 N N . ALA A 1 260 ? -29.056 22.965 -12.812 1.00 61.84 260 ALA A N 1
ATOM 1936 C CA . ALA A 1 260 ? -28.395 24.010 -13.584 1.00 61.84 260 ALA A CA 1
ATOM 1937 C C . ALA A 1 260 ? -28.126 25.187 -12.647 1.00 61.84 260 ALA A C 1
ATOM 1939 O O . ALA A 1 260 ? -29.028 25.556 -11.883 1.00 61.84 260 ALA A O 1
ATOM 1940 N N . ALA A 1 261 ? -26.873 25.657 -12.615 1.00 61.62 261 ALA A N 1
ATOM 1941 C CA . ALA A 1 261 ? -26.461 26.709 -11.698 1.00 61.62 261 ALA A CA 1
ATOM 1942 C C . ALA A 1 261 ? -27.535 27.795 -11.721 1.00 61.62 261 ALA A C 1
ATOM 1944 O O . ALA A 1 261 ? -27.890 28.281 -12.798 1.00 61.62 261 ALA A O 1
ATOM 1945 N N . LEU A 1 262 ? -28.114 28.099 -10.552 1.00 65.38 262 LEU A N 1
ATOM 1946 C CA . LEU A 1 262 ? -29.048 29.214 -10.456 1.00 65.38 262 LEU A CA 1
ATOM 1947 C C . LEU A 1 262 ? -28.342 30.416 -11.093 1.00 65.38 262 LEU A C 1
ATOM 1949 O O . LEU A 1 262 ? -27.164 30.630 -10.776 1.00 65.38 262 LEU A O 1
ATOM 1953 N N . PRO A 1 263 ? -29.000 31.151 -12.008 1.00 71.81 263 PRO A N 1
ATOM 1954 C CA . PRO A 1 263 ? -28.383 32.314 -12.622 1.00 71.81 263 PRO A CA 1
ATOM 1955 C C . PRO A 1 263 ? -27.816 33.214 -11.516 1.00 71.81 263 PRO A C 1
ATOM 1957 O O . PRO A 1 263 ? -28.415 33.290 -10.433 1.00 71.81 263 PRO A O 1
ATOM 1960 N N . PRO A 1 264 ? -26.639 33.831 -11.734 1.00 74.88 264 PRO A N 1
ATOM 1961 C CA . PRO A 1 264 ? -25.981 34.624 -10.707 1.00 74.88 264 PRO A CA 1
ATOM 1962 C C . PRO A 1 264 ? -26.974 35.64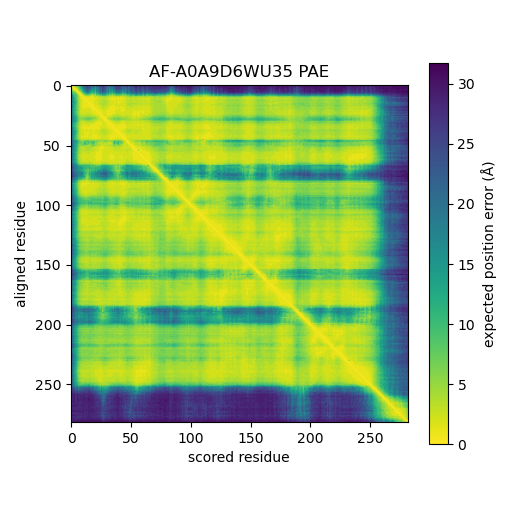4 -10.157 1.00 74.88 264 PRO A C 1
ATOM 1964 O O . PRO A 1 264 ? -27.569 36.406 -10.919 1.00 74.88 264 PRO A O 1
ATOM 1967 N N . ARG A 1 265 ? -27.181 35.627 -8.834 1.00 74.69 265 ARG A N 1
ATOM 1968 C CA . ARG A 1 265 ? -28.066 36.589 -8.176 1.00 74.69 265 ARG A CA 1
ATOM 1969 C C . ARG A 1 265 ? -27.527 37.982 -8.452 1.00 74.69 265 ARG A C 1
ATOM 1971 O O . ARG A 1 265 ? -26.411 38.317 -8.063 1.00 74.69 265 ARG A O 1
ATOM 1978 N N . THR A 1 266 ? -28.324 38.785 -9.128 1.00 81.31 266 THR A N 1
ATOM 1979 C CA . THR A 1 266 ? -28.020 40.185 -9.382 1.00 81.31 266 THR A CA 1
ATOM 1980 C C . THR A 1 266 ? -28.554 41.033 -8.231 1.00 81.31 266 THR A C 1
ATOM 1982 O O . THR A 1 266 ? -29.398 40.597 -7.445 1.00 81.31 266 THR A O 1
ATOM 1985 N N . TRP A 1 267 ? -28.127 42.295 -8.141 1.00 76.75 267 TRP A N 1
ATOM 1986 C CA . TRP A 1 267 ? -28.706 43.237 -7.175 1.00 76.75 267 TRP A CA 1
ATOM 1987 C C . TRP A 1 267 ? -30.233 43.380 -7.342 1.00 76.75 267 TRP A C 1
ATOM 1989 O O . TRP A 1 267 ? -30.930 43.697 -6.378 1.00 76.75 267 TRP A O 1
ATOM 1999 N N . ARG A 1 268 ? -30.771 43.080 -8.536 1.00 74.06 268 ARG A N 1
ATOM 2000 C CA . ARG A 1 268 ? -32.210 43.099 -8.845 1.00 74.06 268 ARG A CA 1
ATOM 2001 C C . ARG A 1 268 ? -32.997 41.999 -8.136 1.00 74.06 268 ARG A C 1
ATOM 2003 O O . ARG A 1 268 ? -34.220 42.108 -8.038 1.00 74.06 268 ARG A O 1
ATOM 2010 N N . ASP A 1 269 ? -32.314 40.984 -7.618 1.00 74.31 269 ASP A N 1
ATOM 2011 C CA . ASP A 1 269 ? -32.909 39.871 -6.877 1.00 74.31 269 ASP A CA 1
ATOM 2012 C C . ASP A 1 269 ? -32.992 40.150 -5.368 1.00 74.31 269 ASP A C 1
ATOM 2014 O O . ASP A 1 269 ? -33.541 39.348 -4.613 1.00 74.31 269 ASP A O 1
ATOM 2018 N N . THR A 1 270 ? -32.478 41.300 -4.918 1.00 79.12 270 THR A N 1
ATOM 2019 C CA . THR A 1 270 ? -32.539 41.724 -3.515 1.00 79.12 270 THR A CA 1
ATOM 2020 C C . THR A 1 270 ? -33.925 42.248 -3.131 1.00 79.12 270 THR A C 1
ATOM 2022 O O . THR A 1 270 ? -34.664 42.801 -3.952 1.00 79.12 270 THR A O 1
ATOM 2025 N N . HIS A 1 271 ? -34.272 42.130 -1.845 1.00 76.50 271 HIS A N 1
ATOM 2026 C CA . HIS A 1 271 ? -35.497 42.719 -1.291 1.00 76.50 271 HIS A CA 1
ATOM 2027 C C . HIS A 1 271 ? -35.550 44.240 -1.496 1.00 76.50 271 HIS A C 1
ATOM 2029 O O . HIS A 1 271 ? -36.618 44.778 -1.774 1.00 76.50 271 HIS A O 1
ATOM 2035 N N . LEU A 1 272 ? -34.394 44.912 -1.458 1.00 76.44 272 LEU A N 1
ATOM 2036 C CA . LEU A 1 272 ? -34.274 46.346 -1.711 1.00 76.44 272 LEU A CA 1
ATOM 2037 C C . LEU A 1 272 ? -34.691 46.706 -3.146 1.00 76.44 272 LEU A C 1
ATOM 2039 O O . LEU A 1 272 ? -35.490 47.612 -3.347 1.00 76.44 272 LEU A O 1
ATOM 2043 N N . ALA A 1 273 ? -34.228 45.956 -4.151 1.00 76.31 273 ALA A N 1
ATOM 2044 C CA . ALA A 1 273 ? -34.621 46.182 -5.544 1.00 76.31 273 ALA A CA 1
ATOM 2045 C C . ALA A 1 273 ? -36.103 45.867 -5.816 1.00 76.31 273 ALA A C 1
ATOM 2047 O O . ALA A 1 273 ? -36.705 46.422 -6.735 1.00 76.31 273 ALA A O 1
ATOM 2048 N N . ARG A 1 274 ? -36.716 44.964 -5.039 1.00 76.94 274 ARG A N 1
ATOM 2049 C CA . ARG A 1 274 ? -38.169 44.718 -5.083 1.00 76.94 274 ARG A CA 1
ATOM 2050 C C . ARG A 1 274 ? -38.954 45.880 -4.469 1.00 76.94 274 ARG A C 1
ATOM 2052 O O . ARG A 1 274 ? -39.902 46.339 -5.094 1.00 76.94 274 ARG A O 1
ATOM 2059 N N . LEU A 1 275 ? -38.508 46.398 -3.326 1.00 77.62 275 LEU A N 1
ATOM 2060 C CA . LEU A 1 275 ? -39.074 47.593 -2.688 1.00 77.62 275 LEU A CA 1
ATOM 2061 C C . LEU A 1 275 ? -38.969 48.833 -3.584 1.00 77.62 275 LEU A C 1
ATOM 2063 O O . LEU A 1 275 ? -39.949 49.547 -3.751 1.00 77.62 275 LEU A O 1
ATOM 2067 N N . LEU A 1 276 ? -37.819 49.056 -4.224 1.00 76.62 276 LEU A N 1
ATOM 2068 C CA . LEU A 1 276 ? -37.614 50.205 -5.114 1.00 76.62 276 LEU A CA 1
ATOM 2069 C C . LEU A 1 276 ? -38.510 50.175 -6.362 1.00 76.62 276 LEU A C 1
ATOM 2071 O O . LEU A 1 276 ? -38.936 51.233 -6.809 1.00 76.62 276 LEU A O 1
ATOM 2075 N N . ARG A 1 277 ? -38.829 48.988 -6.900 1.00 76.75 277 ARG A N 1
ATOM 2076 C CA . ARG A 1 277 ? -39.833 48.838 -7.975 1.00 76.75 277 ARG A CA 1
ATOM 2077 C C . ARG A 1 277 ? -41.243 49.139 -7.486 1.00 76.75 277 ARG A C 1
ATOM 2079 O O . ARG A 1 277 ? -42.020 49.743 -8.206 1.00 76.75 277 ARG A O 1
ATOM 2086 N N . TRP A 1 278 ? -41.562 48.735 -6.262 1.00 71.94 278 TRP A N 1
ATOM 2087 C CA . TRP A 1 278 ? -42.869 49.007 -5.674 1.00 71.94 278 TRP A CA 1
ATOM 2088 C C . TRP A 1 278 ? -43.080 50.505 -5.398 1.00 71.94 278 TRP A C 1
ATOM 2090 O O . TRP A 1 278 ? -44.185 51.013 -5.533 1.00 71.94 278 TRP A O 1
ATOM 2100 N N . LEU A 1 279 ? -42.001 51.225 -5.076 1.00 74.75 279 LEU A N 1
ATOM 2101 C CA . LEU A 1 279 ? -42.001 52.668 -4.810 1.00 74.75 279 LEU A CA 1
ATOM 2102 C C . LEU A 1 279 ? -41.875 53.546 -6.070 1.00 74.75 279 LEU A C 1
ATOM 2104 O O . LEU A 1 279 ? -41.919 54.770 -5.960 1.00 74.75 279 LEU A O 1
ATOM 2108 N N . ARG A 1 280 ? -41.699 52.949 -7.254 1.00 66.12 280 ARG A N 1
ATOM 2109 C CA . ARG A 1 280 ? -41.691 53.642 -8.552 1.00 66.12 280 ARG A CA 1
ATOM 2110 C C . ARG A 1 280 ? -42.571 52.883 -9.553 1.00 66.12 280 ARG A C 1
ATOM 2112 O O . ARG A 1 280 ? -42.024 52.159 -10.386 1.00 66.12 280 ARG A O 1
ATOM 2119 N N . PRO A 1 281 ? -43.906 52.994 -9.447 1.00 58.69 281 PRO A N 1
ATOM 2120 C CA . PRO A 1 281 ? -44.775 52.613 -10.554 1.00 58.69 281 PRO A CA 1
ATOM 2121 C C . PRO A 1 281 ? -44.475 53.529 -11.753 1.00 58.69 281 PRO A C 1
ATOM 2123 O O . PRO A 1 281 ? -44.144 54.699 -11.548 1.00 58.69 281 PRO A O 1
ATOM 2126 N N . GLU A 1 282 ? -44.512 52.979 -12.968 1.00 60.41 282 GLU A N 1
ATOM 2127 C CA . GLU A 1 282 ? -44.418 53.779 -14.201 1.00 60.41 282 GLU A CA 1
ATOM 2128 C C . GLU A 1 282 ? -45.561 54.792 -14.322 1.00 60.41 282 GLU A C 1
ATOM 2130 O O . GLU A 1 282 ? -46.687 54.469 -13.869 1.00 60.41 282 GLU A O 1
#

Foldseek 3Di:
DDDDPPDPFFAFQFQRDTFDWDFFAFLQRHTQTWTADQLQQKIWHFACRLVGGFLRSVLVVLVSNLPPLVRAFDDAGDPFGADSPPRHTWDWDWAQAPQGTDTWTADPVRGTTMDHQCRSCRNQNFKHAQDLVNLVQCLVLVNWAAASRGSHTDDSVCSNVDQADPRPRHGHMFTQQLSSLVVSQCRAHSNAHQDPPPPDAQFDQDSRPRDTHRSNPDQADPVPRHGDTDSGSNSCVSSSVVSNVSRVVCVVPPPDPPDPPDPPDDPCNDPVVVVVCVVDDD

Mean predicted aligned error: 9.24 Å